Protein AF-A0A165C4B7-F1 (afdb_monomer)

Solvent-accessible surface area (backbone atoms only — not comparable to full-atom values): 18241 Å² total; per-residue (Å²): 135,85,82,86,83,79,89,75,90,74,86,77,83,74,74,53,69,76,73,59,48,68,80,46,45,64,55,55,53,50,52,56,46,49,62,58,53,52,50,52,61,34,56,51,22,46,71,36,83,86,36,95,50,14,71,60,23,42,58,50,45,56,69,74,45,74,49,52,63,61,47,48,54,51,51,52,51,48,43,57,49,54,35,62,58,80,74,57,72,77,39,66,74,37,66,70,57,33,28,54,51,51,42,50,48,51,49,47,43,36,49,51,48,56,42,49,34,57,37,50,76,76,72,31,63,29,15,24,72,55,36,40,51,53,54,50,49,38,60,76,22,54,39,59,65,56,36,77,61,40,84,60,26,72,54,73,67,31,39,49,43,45,48,52,31,29,47,51,45,50,53,38,54,40,53,33,61,36,57,65,68,60,66,68,48,86,73,61,71,77,59,84,71,60,91,65,57,52,38,37,86,55,25,51,70,38,44,51,53,46,48,54,56,55,73,68,57,86,53,45,86,48,18,61,47,41,37,49,46,18,60,59,46,43,50,63,52,54,35,50,76,77,40,97,68,72,33,78,75,41,43,70,55,49,64,64,43,56,49,37,92,88,43,88,72,75,42,41,35,32,58,54,42,36,52,52,24,70,30,80,88,32,38,29,67,62,50,52,52,49,44,44,53,66,41,47,61,44,60,80,76,47,36,77,73,64,66,63,78,64,93,61,39,63,44,64,68,66,40,24,65,77,73,72,101

Structure (mmCIF, N/CA/C/O backbone):
data_AF-A0A165C4B7-F1
#
_entry.id   AF-A0A165C4B7-F1
#
loop_
_atom_site.group_PDB
_atom_site.id
_atom_site.type_symbol
_atom_site.label_atom_id
_atom_site.label_alt_id
_atom_site.label_comp_id
_atom_site.label_asym_id
_atom_site.label_entity_id
_atom_site.label_seq_id
_atom_site.pdbx_PDB_ins_code
_atom_site.Cartn_x
_atom_site.Cartn_y
_atom_site.Cartn_z
_atom_site.occupancy
_atom_site.B_iso_or_equiv
_atom_site.auth_seq_id
_atom_site.auth_comp_id
_atom_site.auth_asym_id
_atom_site.auth_atom_id
_atom_site.pdbx_PDB_model_num
ATOM 1 N N . MET A 1 1 ? 66.155 -23.533 -41.061 1.00 35.72 1 MET A N 1
ATOM 2 C CA . MET A 1 1 ? 65.632 -22.265 -41.610 1.00 35.72 1 MET A CA 1
ATOM 3 C C . MET A 1 1 ? 64.331 -22.562 -42.339 1.00 35.72 1 MET A C 1
ATOM 5 O O . MET A 1 1 ? 64.345 -23.410 -43.214 1.00 35.72 1 MET A O 1
ATOM 9 N N . ALA A 1 2 ? 63.259 -21.886 -41.911 1.00 34.88 2 ALA A N 1
ATOM 10 C CA . ALA A 1 2 ? 61.950 -21.700 -42.551 1.00 34.88 2 ALA A CA 1
ATOM 11 C C . ALA A 1 2 ? 61.140 -22.943 -42.986 1.00 34.88 2 ALA A C 1
ATOM 13 O O . ALA A 1 2 ? 61.241 -23.422 -44.111 1.00 34.88 2 ALA A O 1
ATOM 14 N N . THR A 1 3 ? 60.236 -23.381 -42.106 1.00 28.52 3 THR A N 1
ATOM 15 C CA . THR A 1 3 ? 59.025 -24.134 -42.454 1.00 28.52 3 THR A CA 1
ATOM 16 C C . THR A 1 3 ? 57.918 -23.161 -42.878 1.00 28.52 3 THR A C 1
ATOM 18 O O . THR A 1 3 ? 57.635 -22.180 -42.193 1.00 28.52 3 THR A O 1
ATOM 21 N N . CYS A 1 4 ? 57.306 -23.431 -44.033 1.00 29.31 4 CYS A N 1
ATOM 22 C CA . CYS A 1 4 ? 56.125 -22.734 -44.539 1.00 29.31 4 CYS A CA 1
ATOM 23 C C . CYS A 1 4 ? 54.906 -23.076 -43.669 1.00 29.31 4 CYS A C 1
ATOM 25 O O . CYS A 1 4 ? 54.556 -24.245 -43.518 1.00 29.31 4 CYS A O 1
ATOM 27 N N . SER A 1 5 ? 54.276 -22.048 -43.101 1.00 30.14 5 SER A N 1
ATOM 28 C CA . SER A 1 5 ? 53.046 -22.150 -42.317 1.00 30.14 5 SER A CA 1
ATOM 29 C C . SER A 1 5 ? 51.833 -22.231 -43.245 1.00 30.14 5 SER A C 1
ATOM 31 O O . SER A 1 5 ? 51.618 -21.360 -44.089 1.00 30.14 5 SER A O 1
ATOM 33 N N . VAL A 1 6 ? 51.065 -23.306 -43.086 1.00 34.16 6 VAL A N 1
ATOM 34 C CA . VAL A 1 6 ? 49.785 -23.565 -43.746 1.00 34.16 6 VAL A CA 1
ATOM 35 C C . VAL A 1 6 ? 48.719 -22.651 -43.142 1.00 34.16 6 VAL A C 1
ATOM 37 O O . VAL A 1 6 ? 48.541 -22.599 -41.927 1.00 34.16 6 VAL A O 1
ATOM 40 N N . GLY A 1 7 ? 47.999 -21.940 -44.010 1.00 37.91 7 GLY A N 1
ATOM 41 C CA . GLY A 1 7 ? 46.886 -21.079 -43.637 1.00 37.91 7 GLY A CA 1
ATOM 42 C C . GLY A 1 7 ? 45.750 -21.857 -42.978 1.00 37.91 7 GLY A C 1
ATOM 43 O O . GLY A 1 7 ? 45.088 -22.673 -43.615 1.00 37.91 7 GLY A O 1
ATOM 44 N N . GLY A 1 8 ? 45.493 -21.548 -41.710 1.00 27.33 8 GLY A N 1
ATOM 45 C CA . GLY A 1 8 ? 44.258 -21.879 -41.016 1.00 27.33 8 GLY A CA 1
ATOM 46 C C . GLY A 1 8 ? 43.353 -20.654 -40.970 1.00 27.33 8 GLY A C 1
ATOM 47 O O . GLY A 1 8 ? 43.574 -19.747 -40.173 1.00 27.33 8 GLY A O 1
ATOM 48 N N . ARG A 1 9 ? 42.311 -20.628 -41.808 1.00 38.88 9 ARG A N 1
ATOM 49 C CA . ARG A 1 9 ? 41.102 -19.847 -41.519 1.00 38.88 9 ARG A CA 1
ATOM 50 C C . ARG A 1 9 ? 40.427 -20.508 -40.317 1.00 38.88 9 ARG A C 1
ATOM 52 O O . ARG A 1 9 ? 39.743 -21.512 -40.485 1.00 38.88 9 ARG A O 1
ATOM 59 N N . GLN A 1 10 ? 40.616 -19.960 -39.123 1.00 33.56 10 GLN A N 1
ATOM 60 C CA . GLN A 1 10 ? 39.711 -20.196 -38.003 1.00 33.56 10 GLN A CA 1
ATOM 61 C C . GLN A 1 10 ? 38.880 -18.935 -37.812 1.00 33.56 10 GLN A C 1
ATOM 63 O O . GLN A 1 10 ? 39.391 -17.879 -37.450 1.00 33.56 10 GLN A O 1
ATOM 68 N N . GLY A 1 11 ? 37.591 -19.056 -38.127 1.00 41.06 11 GLY A N 1
ATOM 69 C CA . GLY A 1 11 ? 36.596 -18.094 -37.700 1.00 41.06 11 GLY A CA 1
ATOM 70 C C . GLY A 1 11 ? 36.506 -18.127 -36.182 1.00 41.06 11 GLY A C 1
ATOM 71 O O . GLY A 1 11 ? 36.151 -19.147 -35.600 1.00 41.06 11 GLY A O 1
ATOM 72 N N . SER A 1 12 ? 36.804 -17.002 -35.549 1.00 33.50 12 SER A N 1
ATOM 73 C CA . SER A 1 12 ? 36.320 -16.701 -34.212 1.00 33.50 12 SER A CA 1
ATOM 74 C C . SER A 1 12 ? 35.099 -15.808 -34.381 1.00 33.50 12 SER A C 1
ATOM 76 O O . SER A 1 12 ? 35.205 -14.583 -34.415 1.00 33.50 12 SER A O 1
ATOM 78 N N . ALA A 1 13 ? 33.925 -16.425 -34.510 1.00 38.06 13 ALA A N 1
ATOM 79 C CA . ALA A 1 13 ? 32.682 -15.760 -34.158 1.00 38.06 13 ALA A CA 1
ATOM 80 C C . ALA A 1 13 ? 32.693 -15.566 -32.633 1.00 38.06 13 ALA A C 1
ATOM 82 O O . ALA A 1 13 ? 32.074 -16.320 -31.887 1.00 38.06 13 ALA A O 1
ATOM 83 N N . GLN A 1 14 ? 33.452 -14.576 -32.159 1.00 37.78 14 GLN A N 1
ATOM 84 C CA . GLN A 1 14 ? 33.157 -13.932 -30.888 1.00 37.78 14 GLN A CA 1
ATOM 85 C C . GLN A 1 14 ? 31.865 -13.155 -31.117 1.00 37.78 14 GLN A C 1
ATOM 87 O O . GLN A 1 14 ? 31.875 -11.975 -31.455 1.00 37.78 14 GLN A O 1
ATOM 92 N N . ILE A 1 15 ? 30.739 -13.853 -30.990 1.00 41.56 15 ILE A N 1
ATOM 93 C CA . ILE A 1 15 ? 29.480 -13.203 -30.657 1.00 41.56 15 ILE A CA 1
ATOM 94 C C . ILE A 1 15 ? 29.718 -12.661 -29.251 1.00 41.56 15 ILE A C 1
ATOM 96 O O . ILE A 1 15 ? 29.650 -13.390 -28.263 1.00 41.56 15 ILE A O 1
ATOM 100 N N . THR A 1 16 ? 30.137 -11.404 -29.171 1.00 40.69 16 THR A N 1
ATOM 101 C CA . THR A 1 16 ? 30.170 -10.659 -27.922 1.00 40.69 16 THR A CA 1
ATOM 102 C C . THR A 1 16 ? 28.766 -10.718 -27.334 1.00 40.69 16 THR A C 1
ATOM 104 O O . THR A 1 16 ? 27.802 -10.325 -27.986 1.00 40.69 16 THR A O 1
ATOM 107 N N . SER A 1 17 ? 28.629 -11.250 -26.121 1.00 44.69 17 SER A N 1
ATOM 108 C CA . SER A 1 17 ? 27.356 -11.359 -25.396 1.00 44.69 17 SER A CA 1
ATOM 109 C C . SER A 1 17 ? 26.602 -10.024 -25.315 1.00 44.69 17 SER A C 1
ATOM 111 O O . SER A 1 17 ? 25.376 -10.016 -25.286 1.00 44.69 17 SER A O 1
ATOM 113 N N . SER A 1 18 ? 27.308 -8.891 -25.395 1.00 43.88 18 SER A N 1
ATOM 114 C CA . SER A 1 18 ? 26.727 -7.547 -25.486 1.00 43.88 18 SER A CA 1
ATOM 115 C C . SER A 1 18 ? 25.873 -7.303 -26.739 1.00 43.88 18 SER A C 1
ATOM 117 O O . SER A 1 18 ? 24.961 -6.484 -26.697 1.00 43.88 18 SER A O 1
ATOM 119 N N . THR A 1 19 ? 26.109 -8.014 -27.846 1.00 47.88 19 THR A N 1
ATOM 120 C CA . THR A 1 19 ? 25.382 -7.815 -29.116 1.00 47.88 19 THR A CA 1
ATOM 121 C C . THR A 1 19 ? 24.037 -8.551 -29.149 1.00 47.88 19 THR A C 1
ATOM 123 O O . THR A 1 19 ? 23.166 -8.194 -29.936 1.00 47.88 19 THR A O 1
ATOM 126 N N . ALA A 1 20 ? 23.841 -9.558 -28.289 1.00 51.09 20 ALA A N 1
ATOM 127 C CA . ALA A 1 20 ? 22.612 -10.358 -28.233 1.00 51.09 20 ALA A CA 1
ATOM 128 C C . ALA A 1 20 ? 21.603 -9.869 -27.175 1.00 51.09 20 ALA A C 1
ATOM 130 O O . ALA A 1 20 ? 20.412 -10.138 -27.306 1.00 51.09 20 ALA A O 1
ATOM 131 N N . ILE A 1 21 ? 22.052 -9.133 -26.151 1.00 58.75 21 ILE A N 1
ATOM 132 C CA . ILE A 1 21 ? 21.190 -8.671 -25.048 1.00 58.75 21 ILE A CA 1
ATOM 133 C C . ILE A 1 21 ? 20.253 -7.543 -25.512 1.00 58.75 21 ILE A C 1
ATOM 135 O O . ILE A 1 21 ? 19.061 -7.572 -25.217 1.00 58.75 21 ILE A O 1
ATOM 139 N N . SER A 1 22 ? 20.753 -6.585 -26.297 1.00 61.84 22 SER A N 1
ATOM 140 C CA . SER A 1 22 ? 19.969 -5.427 -26.756 1.00 61.84 22 SER A CA 1
ATOM 141 C C . SER A 1 22 ? 18.704 -5.783 -27.568 1.00 61.84 22 SER A C 1
ATOM 143 O O . SER A 1 22 ? 17.647 -5.252 -27.232 1.00 61.84 22 SER A O 1
ATOM 145 N N . PRO A 1 23 ? 18.726 -6.693 -28.568 1.00 68.31 23 PRO A N 1
ATOM 146 C CA . PRO A 1 23 ? 17.522 -7.005 -29.348 1.00 68.31 23 PRO A CA 1
ATOM 147 C C . PRO A 1 23 ? 16.504 -7.895 -28.617 1.00 68.31 23 PRO A C 1
ATOM 149 O O . PRO A 1 23 ? 15.328 -7.870 -28.969 1.00 68.31 23 PRO A O 1
ATOM 152 N N . VAL A 1 24 ? 16.924 -8.682 -27.619 1.00 76.25 24 VAL A N 1
ATOM 153 C CA . VAL A 1 24 ? 16.031 -9.606 -26.889 1.00 76.25 24 VAL A CA 1
ATOM 154 C C . VAL A 1 24 ? 15.404 -8.944 -25.656 1.00 76.25 24 VAL A C 1
ATOM 156 O O . VAL A 1 24 ? 14.310 -9.330 -25.248 1.00 76.25 24 VAL A O 1
ATOM 159 N N . SER A 1 25 ? 16.048 -7.915 -25.091 1.00 79.25 25 SER A N 1
ATOM 160 C CA . SER A 1 25 ? 15.570 -7.230 -23.878 1.00 79.25 25 SER A CA 1
ATOM 161 C C . SER A 1 25 ? 14.126 -6.711 -23.991 1.00 79.25 25 SER A C 1
ATOM 163 O O . SER A 1 25 ? 13.342 -7.020 -23.097 1.00 79.25 25 SER A O 1
ATOM 165 N N . PRO A 1 26 ? 13.702 -6.028 -25.079 1.00 81.06 26 PRO A N 1
ATOM 166 C CA . PRO A 1 26 ? 12.320 -5.549 -25.194 1.00 81.06 26 PRO A CA 1
ATOM 167 C C . PRO A 1 26 ? 11.280 -6.675 -25.157 1.00 81.06 26 PRO A C 1
ATOM 169 O O . PRO A 1 26 ? 10.203 -6.514 -24.584 1.00 81.06 26 PRO A O 1
ATOM 172 N N . PHE A 1 27 ? 11.605 -7.829 -25.746 1.00 83.38 27 PHE A N 1
ATOM 173 C CA . PHE A 1 27 ? 10.728 -8.996 -25.729 1.00 83.38 27 PHE A CA 1
ATOM 174 C C . PHE A 1 27 ? 10.613 -9.578 -24.315 1.00 83.38 27 PHE A C 1
ATOM 176 O O . PHE A 1 27 ? 9.504 -9.736 -23.812 1.00 83.38 27 PHE A O 1
ATOM 183 N N . TYR A 1 28 ? 11.746 -9.792 -23.641 1.00 85.62 28 TYR A N 1
ATOM 184 C CA . TYR A 1 28 ? 11.784 -10.286 -22.260 1.00 85.62 28 TYR A CA 1
ATOM 185 C C . TYR A 1 28 ? 11.015 -9.375 -21.285 1.00 85.62 28 TYR A C 1
ATOM 187 O O . TYR A 1 28 ? 10.260 -9.850 -20.435 1.00 85.62 28 TYR A O 1
ATOM 195 N N . PHE A 1 29 ? 11.168 -8.059 -21.434 1.00 86.31 29 PHE A N 1
ATOM 196 C CA . PHE A 1 29 ? 10.448 -7.052 -20.654 1.00 86.31 29 PHE A CA 1
ATOM 197 C C . PHE A 1 29 ? 8.939 -7.110 -20.873 1.00 86.31 29 PHE A C 1
ATOM 199 O O . PHE A 1 29 ? 8.160 -7.087 -19.918 1.00 86.31 29 PHE A O 1
ATOM 206 N N . THR A 1 30 ? 8.528 -7.261 -22.132 1.00 85.00 30 THR A N 1
ATOM 207 C CA . THR A 1 30 ? 7.113 -7.395 -22.489 1.00 85.00 30 THR A CA 1
ATOM 208 C C . THR A 1 30 ? 6.513 -8.666 -21.895 1.00 85.00 30 THR A C 1
ATOM 210 O O . THR A 1 30 ? 5.423 -8.608 -21.325 1.00 85.00 30 THR A O 1
ATOM 213 N N . GLU A 1 31 ? 7.207 -9.803 -21.983 1.00 85.88 31 GLU A N 1
ATOM 214 C CA . GLU A 1 31 ? 6.736 -11.063 -21.395 1.00 85.88 31 GLU A CA 1
ATOM 215 C C . GLU A 1 31 ? 6.618 -10.968 -19.872 1.00 85.88 31 GLU A C 1
ATOM 217 O O . GLU A 1 31 ? 5.578 -11.327 -19.318 1.00 85.88 31 GLU A O 1
ATOM 222 N N . SER A 1 32 ? 7.639 -10.421 -19.205 1.00 84.12 32 SER A N 1
ATOM 223 C CA . SER A 1 32 ? 7.670 -10.294 -17.743 1.00 84.12 32 SER A CA 1
ATOM 224 C C . SER A 1 32 ? 6.501 -9.448 -17.224 1.00 84.12 32 SER A C 1
ATOM 226 O O . SER A 1 32 ? 5.784 -9.869 -16.314 1.00 84.12 32 SER A O 1
ATOM 228 N N . LEU A 1 33 ? 6.234 -8.302 -17.861 1.00 86.94 33 LEU A N 1
ATOM 229 C CA . LEU A 1 33 ? 5.075 -7.467 -17.531 1.00 86.94 33 LEU A CA 1
ATOM 230 C C . LEU A 1 33 ? 3.751 -8.157 -17.852 1.00 86.94 33 LEU A C 1
ATOM 232 O O . LEU A 1 33 ? 2.809 -8.060 -17.070 1.00 86.94 33 LEU A O 1
ATOM 236 N N . SER A 1 34 ? 3.662 -8.846 -18.991 1.00 85.25 34 SER A N 1
ATOM 237 C CA . SER A 1 34 ? 2.417 -9.489 -19.424 1.00 85.25 34 SER A CA 1
ATOM 238 C C . SER A 1 34 ? 1.968 -10.563 -18.437 1.00 85.25 34 SER A C 1
ATOM 240 O O . SER A 1 34 ? 0.785 -10.626 -18.113 1.00 85.25 34 SER A O 1
ATOM 242 N N . VAL A 1 35 ? 2.903 -11.352 -17.898 1.00 89.19 35 VAL A N 1
ATOM 243 C CA . VAL A 1 35 ? 2.597 -12.376 -16.887 1.00 89.19 35 VAL A CA 1
ATOM 244 C C . VAL A 1 35 ? 2.007 -11.756 -15.619 1.00 89.19 35 VAL A C 1
ATOM 246 O O . VAL A 1 35 ? 0.991 -12.241 -15.123 1.00 89.19 35 VAL A O 1
ATOM 249 N N . LEU A 1 36 ? 2.600 -10.672 -15.106 1.00 87.75 36 LEU A N 1
ATOM 250 C CA . LEU A 1 36 ? 2.072 -9.977 -13.927 1.00 87.75 36 LEU A CA 1
ATOM 251 C C . LEU A 1 36 ? 0.713 -9.329 -14.220 1.00 87.75 36 LEU A C 1
ATOM 253 O O . LEU A 1 36 ? -0.226 -9.460 -13.435 1.00 87.75 36 LEU A O 1
ATOM 257 N N . ARG A 1 37 ? 0.569 -8.704 -15.392 1.00 89.31 37 ARG A N 1
ATOM 258 C CA . ARG A 1 37 ? -0.682 -8.067 -15.817 1.00 89.31 37 ARG A CA 1
ATOM 259 C C . ARG A 1 37 ? -1.829 -9.053 -15.987 1.00 89.31 37 ARG A C 1
ATOM 261 O O . ARG A 1 37 ? -2.967 -8.642 -15.806 1.00 89.31 37 ARG A O 1
ATOM 268 N N . CYS A 1 38 ? -1.571 -10.333 -16.271 1.00 91.06 38 CYS A N 1
ATOM 269 C CA . CYS A 1 38 ? -2.628 -11.345 -16.347 1.00 91.06 38 CYS A CA 1
ATOM 270 C C . CYS A 1 38 ? -3.403 -11.509 -15.032 1.00 91.06 38 CYS A C 1
ATOM 272 O O . CYS A 1 38 ? -4.580 -11.859 -15.084 1.00 91.06 38 CYS A O 1
ATOM 274 N N . TYR A 1 39 ? -2.802 -11.234 -13.868 1.00 91.25 39 TYR A N 1
ATOM 275 C CA . TYR A 1 39 ? -3.515 -11.343 -12.590 1.00 91.25 39 TYR A CA 1
ATOM 276 C C . TYR A 1 39 ? -4.677 -10.356 -12.479 1.00 91.25 39 TYR A C 1
ATOM 278 O O . TYR A 1 39 ? -5.709 -10.714 -11.927 1.00 91.25 39 TYR A O 1
ATOM 286 N N . ILE A 1 40 ? -4.546 -9.146 -13.027 1.00 89.19 40 ILE A N 1
ATOM 287 C CA . ILE A 1 40 ? -5.552 -8.082 -12.895 1.00 89.19 40 ILE A CA 1
ATOM 288 C C . ILE A 1 40 ? -6.915 -8.492 -13.498 1.00 89.19 40 ILE A C 1
ATOM 290 O O . ILE A 1 40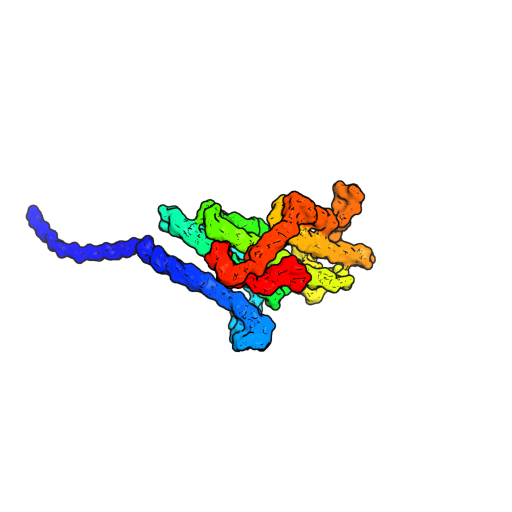 ? -7.898 -8.518 -12.755 1.00 89.19 40 ILE A O 1
ATOM 294 N N . PRO A 1 41 ? -7.025 -8.866 -14.793 1.00 89.50 41 PRO A N 1
ATOM 295 C CA . PRO A 1 41 ? -8.297 -9.288 -15.369 1.00 89.50 41 PRO A CA 1
ATOM 296 C C . PRO A 1 41 ? -8.792 -10.619 -14.791 1.00 89.50 41 PRO A C 1
ATOM 298 O O . PRO A 1 41 ? -10.000 -10.812 -14.712 1.00 89.50 41 PRO A O 1
ATOM 301 N N . LEU A 1 42 ? -7.900 -11.518 -14.355 1.00 92.75 42 LEU A N 1
ATOM 302 C CA . LEU A 1 42 ? -8.305 -12.763 -13.693 1.00 92.75 42 LEU A CA 1
ATOM 303 C C . LEU A 1 42 ? -8.945 -12.489 -12.326 1.00 92.75 42 LEU A C 1
ATOM 305 O O . LEU A 1 42 ? -9.983 -13.065 -12.015 1.00 92.75 42 LEU A O 1
ATOM 309 N N . LEU A 1 43 ? -8.358 -11.605 -11.515 1.00 91.25 43 LEU A N 1
ATOM 310 C CA . LEU A 1 43 ? -8.918 -11.220 -10.216 1.00 91.25 43 LEU A CA 1
ATOM 311 C C . LEU A 1 43 ? -10.289 -10.557 -10.386 1.00 91.25 43 LEU A C 1
ATOM 313 O O . LEU A 1 43 ? -11.199 -10.870 -9.627 1.00 91.25 43 LEU A O 1
ATOM 317 N N . ARG A 1 44 ? -10.457 -9.723 -11.422 1.00 88.88 44 ARG A N 1
ATOM 318 C CA . ARG A 1 44 ? -11.750 -9.114 -11.768 1.00 88.88 44 ARG A CA 1
ATOM 319 C C . ARG A 1 44 ? -12.788 -10.149 -12.209 1.00 88.88 44 ARG A C 1
ATOM 321 O O . ARG A 1 44 ? -13.888 -10.163 -11.680 1.00 88.88 44 ARG A O 1
ATOM 328 N N . ALA A 1 45 ? -12.441 -11.033 -13.145 1.00 91.88 45 ALA A N 1
ATOM 329 C CA . ALA A 1 45 ? -13.371 -12.058 -13.624 1.00 91.88 45 ALA A CA 1
ATOM 330 C C . ALA A 1 45 ? -13.795 -13.027 -12.504 1.00 91.88 45 ALA A C 1
ATOM 332 O O . ALA A 1 45 ? -14.914 -13.522 -12.501 1.00 91.88 45 ALA A O 1
ATOM 333 N N . LYS A 1 46 ? -12.925 -13.290 -11.520 1.00 92.00 46 LYS A N 1
ATOM 334 C CA . LYS A 1 46 ? -13.280 -14.107 -10.349 1.00 92.00 46 LYS A CA 1
ATOM 335 C C . LYS A 1 46 ? -14.315 -13.434 -9.438 1.00 92.00 46 LYS A C 1
ATOM 337 O O . LYS A 1 46 ? -15.058 -14.139 -8.764 1.00 92.00 46 LYS A O 1
ATOM 342 N N . GLU A 1 47 ? -14.346 -12.109 -9.381 1.00 88.12 47 GLU A N 1
ATOM 343 C CA . GLU A 1 47 ? -15.296 -11.356 -8.556 1.00 88.12 47 GLU A CA 1
ATOM 344 C C . GLU A 1 47 ? -16.700 -11.326 -9.176 1.00 88.12 47 GLU A C 1
ATOM 346 O O . GLU A 1 47 ? -17.692 -11.467 -8.464 1.00 88.12 47 GLU A O 1
ATOM 351 N N . ASP A 1 48 ? -16.779 -11.188 -10.500 1.00 89.75 48 ASP A N 1
ATOM 352 C CA . ASP A 1 48 ? -18.041 -11.109 -11.231 1.00 89.75 48 ASP A CA 1
ATOM 353 C C . ASP A 1 48 ? -18.491 -12.499 -11.706 1.00 89.75 48 ASP A C 1
ATOM 355 O O . ASP A 1 48 ? -17.901 -13.090 -12.609 1.00 89.75 48 ASP A O 1
ATOM 359 N N . VAL A 1 49 ? -19.548 -13.032 -11.090 1.00 91.62 49 VAL A N 1
ATOM 360 C CA . VAL A 1 49 ? -20.130 -14.341 -11.444 1.00 91.62 49 VAL A CA 1
ATOM 361 C C . VAL A 1 49 ? -20.739 -14.333 -12.853 1.00 91.62 49 VAL A C 1
ATOM 363 O O . VAL A 1 49 ? -20.851 -15.392 -13.474 1.00 91.62 49 VAL A O 1
ATOM 366 N N . ASP A 1 50 ? -21.103 -13.160 -13.375 1.00 94.25 50 ASP A N 1
ATOM 367 C CA . ASP A 1 50 ? -21.653 -13.006 -14.722 1.00 94.25 50 ASP A CA 1
ATOM 368 C C . ASP A 1 50 ? -20.551 -12.851 -15.798 1.00 94.25 50 ASP A C 1
ATOM 370 O O . ASP A 1 50 ? -20.854 -12.883 -16.998 1.00 94.25 50 ASP A O 1
ATOM 374 N N . ASP A 1 51 ? -19.270 -12.730 -15.412 1.00 92.75 51 ASP A N 1
ATOM 375 C CA . ASP A 1 51 ? -18.153 -12.657 -16.360 1.00 92.75 51 ASP A CA 1
ATOM 376 C C . ASP A 1 51 ? -17.980 -14.010 -17.091 1.00 92.75 51 ASP A C 1
ATOM 378 O O . ASP A 1 51 ? -17.854 -15.060 -16.451 1.00 92.75 51 ASP A O 1
ATOM 382 N N . PRO A 1 52 ? -17.907 -14.039 -18.439 1.00 95.31 52 PRO A N 1
ATOM 383 C CA . PRO A 1 52 ? -17.725 -15.277 -19.203 1.00 95.31 52 PRO A CA 1
ATOM 384 C C . PRO A 1 52 ? -16.477 -16.095 -18.834 1.00 95.31 52 PRO A C 1
ATOM 386 O O . PRO A 1 52 ? -16.390 -17.275 -19.184 1.00 95.31 52 PRO A O 1
ATOM 389 N N . LEU A 1 53 ? -15.486 -15.471 -18.195 1.00 94.56 53 LEU A N 1
ATOM 390 C CA . LEU A 1 53 ? -14.247 -16.099 -17.749 1.00 94.56 53 LEU A CA 1
ATOM 391 C C . LEU A 1 53 ? -14.249 -16.438 -16.253 1.00 94.56 53 LEU A C 1
ATOM 393 O O . LEU A 1 53 ? -13.229 -16.949 -15.786 1.00 94.56 53 LEU A O 1
ATOM 397 N N . HIS A 1 54 ? -15.351 -16.223 -15.524 1.00 95.12 54 HIS A N 1
ATOM 398 C CA . HIS A 1 54 ? -15.451 -16.448 -14.078 1.00 95.12 54 HIS A CA 1
ATOM 399 C C . HIS A 1 54 ? -14.915 -17.817 -13.648 1.00 95.12 54 HIS A C 1
ATOM 401 O O . HIS A 1 54 ? -13.953 -17.900 -12.884 1.00 95.12 54 HIS A O 1
ATOM 407 N N . ASP A 1 55 ? -15.463 -18.901 -14.206 1.00 96.69 55 ASP A N 1
ATOM 408 C CA . ASP A 1 55 ? -15.081 -20.272 -13.843 1.00 96.69 55 ASP A CA 1
ATOM 409 C C . ASP A 1 55 ? -13.596 -20.559 -14.118 1.00 96.69 55 ASP A C 1
ATOM 411 O O . ASP A 1 55 ? -12.913 -21.234 -13.341 1.00 96.69 55 ASP A O 1
ATOM 415 N N . VAL A 1 56 ? -13.078 -20.036 -15.235 1.00 96.38 56 VAL A N 1
ATOM 416 C CA . VAL A 1 56 ? -11.675 -20.209 -15.635 1.00 96.38 56 VAL A CA 1
ATOM 417 C C . VAL A 1 56 ? -10.761 -19.437 -14.688 1.00 96.38 56 VAL A C 1
ATOM 419 O O . VAL A 1 56 ? -9.748 -19.977 -14.233 1.00 96.38 56 VAL A O 1
ATOM 422 N N . ALA A 1 57 ? -11.124 -18.196 -14.369 1.00 95.19 57 ALA A N 1
ATOM 423 C CA . ALA A 1 57 ? -10.384 -17.338 -13.463 1.00 95.19 57 ALA A CA 1
ATOM 424 C C . ALA A 1 57 ? -10.379 -17.896 -12.038 1.00 95.19 57 ALA A C 1
ATOM 426 O O . ALA A 1 57 ? -9.307 -18.017 -11.445 1.00 95.19 57 ALA A O 1
ATOM 427 N N . ALA A 1 58 ? -11.534 -18.320 -11.523 1.00 94.38 58 ALA A N 1
ATOM 428 C CA . ALA A 1 58 ? -11.662 -18.968 -10.224 1.00 94.38 58 ALA A CA 1
ATOM 429 C C . ALA A 1 58 ? -10.782 -20.223 -10.147 1.00 94.38 58 ALA A C 1
ATOM 431 O O . ALA A 1 58 ? -9.913 -20.316 -9.281 1.00 94.38 58 ALA A O 1
ATOM 432 N N . GLN A 1 59 ? -10.906 -21.137 -11.117 1.00 95.44 59 GLN A N 1
ATOM 433 C CA . GLN A 1 59 ? -10.113 -22.367 -11.133 1.00 95.44 59 GLN A CA 1
ATOM 434 C C . GLN A 1 59 ? -8.603 -22.100 -11.218 1.00 95.44 59 GLN A C 1
ATOM 436 O O . GLN A 1 59 ? -7.809 -22.819 -10.603 1.00 95.44 59 GLN A O 1
ATOM 441 N N . PHE A 1 60 ? -8.185 -21.129 -12.029 1.00 94.62 60 PHE A N 1
ATOM 442 C CA . PHE A 1 60 ? -6.773 -20.793 -12.173 1.00 94.62 60 PHE A CA 1
ATOM 443 C C . PHE A 1 60 ? -6.227 -20.141 -10.901 1.00 94.62 60 PHE A C 1
ATOM 445 O O . PHE A 1 60 ? -5.208 -20.589 -10.371 1.00 94.62 60 PHE A O 1
ATOM 452 N N . LEU A 1 61 ? -6.917 -19.124 -10.383 1.00 94.12 61 LEU A N 1
ATOM 453 C CA . LEU A 1 61 ? -6.489 -18.397 -9.194 1.00 94.12 61 LEU A CA 1
ATOM 454 C C . LEU A 1 61 ? -6.490 -19.289 -7.956 1.00 94.12 61 LEU A C 1
ATOM 456 O O . LEU A 1 61 ? -5.566 -19.176 -7.168 1.00 94.12 61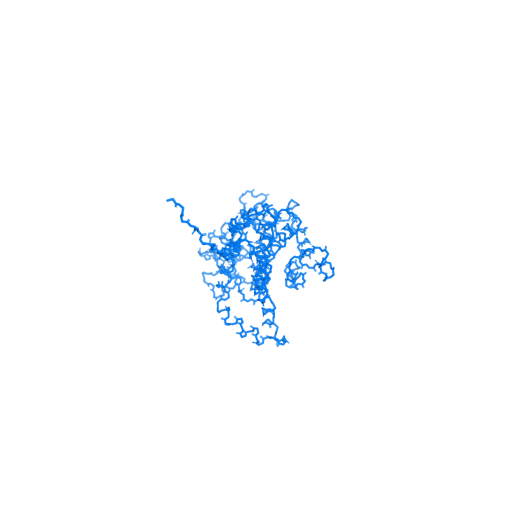 LEU A O 1
ATOM 460 N N . ASP A 1 62 ? -7.415 -20.235 -7.808 1.00 93.06 62 ASP A N 1
ATOM 461 C CA . ASP A 1 62 ? -7.397 -21.170 -6.671 1.00 93.06 62 ASP A CA 1
ATOM 462 C C . ASP A 1 62 ? -6.172 -22.102 -6.693 1.00 93.06 62 ASP A C 1
ATOM 464 O O . ASP A 1 62 ? -5.684 -22.538 -5.649 1.00 93.06 62 ASP A O 1
ATOM 468 N N . LYS A 1 63 ? -5.628 -22.396 -7.883 1.00 92.88 63 LYS A N 1
ATOM 469 C CA . LYS A 1 63 ? -4.395 -23.188 -8.022 1.00 92.88 63 LYS A CA 1
ATOM 470 C C . LYS A 1 63 ? -3.144 -22.371 -7.727 1.00 92.88 63 LYS A C 1
ATOM 472 O O . LYS A 1 63 ? -2.197 -22.918 -7.161 1.00 92.88 63 LYS A O 1
ATOM 477 N N . VAL A 1 64 ? -3.127 -21.108 -8.153 1.00 90.94 64 VAL A N 1
ATOM 478 C CA . VAL A 1 64 ? -1.951 -20.224 -8.083 1.00 90.94 64 VAL A CA 1
ATOM 479 C C . VAL A 1 64 ? -1.880 -19.468 -6.751 1.00 90.94 64 VAL A C 1
ATOM 481 O O . VAL A 1 64 ? -0.797 -19.301 -6.198 1.00 90.94 64 VAL A O 1
ATOM 484 N N . LEU A 1 65 ? -3.026 -19.072 -6.199 1.00 92.00 65 LEU A N 1
ATOM 485 C CA . LEU A 1 65 ? -3.193 -18.313 -4.958 1.00 92.00 65 LEU A CA 1
ATOM 486 C C . LEU A 1 65 ? -3.784 -19.195 -3.847 1.00 92.00 65 LEU A C 1
ATOM 488 O O . LEU A 1 65 ? -4.826 -18.883 -3.280 1.00 92.00 65 LEU A O 1
ATOM 492 N N . GLN A 1 66 ? -3.116 -20.306 -3.526 1.00 91.88 66 GLN A N 1
ATOM 493 C CA . GLN A 1 66 ? -3.570 -21.226 -2.467 1.00 91.88 66 GLN A CA 1
ATOM 494 C C . GLN A 1 66 ? -3.616 -20.559 -1.082 1.00 91.88 66 GLN A C 1
ATOM 496 O O . GLN A 1 66 ? -4.494 -20.854 -0.277 1.00 91.88 66 GLN A O 1
ATOM 501 N N . ASP A 1 67 ? -2.673 -19.651 -0.818 1.00 93.81 67 ASP A N 1
ATOM 502 C CA . ASP A 1 67 ? -2.670 -18.754 0.339 1.00 93.81 67 ASP A CA 1
ATOM 503 C C . ASP A 1 67 ? -2.501 -17.312 -0.174 1.00 93.81 67 ASP A C 1
ATOM 505 O O . ASP A 1 67 ? -1.370 -16.844 -0.366 1.00 93.81 67 ASP A O 1
ATOM 509 N N . PRO A 1 68 ? -3.614 -16.601 -0.435 1.00 93.00 68 PRO A N 1
ATOM 510 C CA . PRO A 1 68 ? -3.583 -15.229 -0.934 1.00 93.00 68 PRO A CA 1
ATOM 511 C C . PRO A 1 68 ? -2.800 -14.266 -0.026 1.00 93.00 68 PRO A C 1
ATOM 513 O O . PRO A 1 68 ? -2.087 -13.392 -0.519 1.00 93.00 68 PRO A O 1
ATOM 516 N N . ALA A 1 69 ? -2.849 -14.453 1.297 1.00 92.88 69 ALA A N 1
ATOM 517 C CA . ALA A 1 69 ? -2.108 -13.615 2.237 1.00 92.88 69 ALA A CA 1
ATOM 518 C C . ALA A 1 69 ? -0.593 -13.885 2.171 1.00 92.88 69 ALA A C 1
ATOM 520 O O . ALA A 1 69 ? 0.208 -12.950 2.249 1.00 92.88 69 ALA A O 1
ATOM 521 N N . ALA A 1 70 ? -0.168 -15.144 2.009 1.00 94.12 70 ALA A N 1
ATOM 522 C CA . ALA A 1 70 ? 1.239 -15.466 1.740 1.00 94.12 70 ALA A CA 1
ATOM 523 C C . ALA A 1 70 ? 1.717 -14.942 0.388 1.00 94.12 70 ALA A C 1
ATOM 525 O O . ALA A 1 70 ? 2.875 -14.526 0.272 1.00 94.12 70 ALA A O 1
ATOM 526 N N . PHE A 1 71 ? 0.837 -14.933 -0.611 1.00 94.94 71 PHE A N 1
ATOM 527 C CA . PHE A 1 71 ? 1.144 -14.353 -1.908 1.00 94.94 71 PHE A CA 1
ATOM 528 C C . PHE A 1 71 ? 1.381 -12.843 -1.796 1.00 94.94 71 PHE A C 1
ATOM 530 O O . PHE A 1 71 ? 2.413 -12.375 -2.267 1.00 94.94 71 PHE A O 1
ATOM 537 N N . VAL A 1 72 ? 0.527 -12.105 -1.072 1.00 95.44 72 VAL A N 1
ATOM 538 C CA . VAL A 1 72 ? 0.749 -10.676 -0.772 1.00 95.44 72 VAL A CA 1
ATOM 539 C C . VAL A 1 72 ? 2.107 -10.445 -0.108 1.00 95.44 72 VAL A C 1
ATOM 541 O O . VAL A 1 72 ? 2.867 -9.590 -0.555 1.00 95.44 72 VAL A O 1
ATOM 544 N N . ARG A 1 73 ? 2.468 -11.241 0.911 1.00 94.38 73 ARG A N 1
ATOM 545 C CA . ARG A 1 73 ? 3.783 -11.117 1.571 1.00 94.38 73 ARG A CA 1
ATOM 546 C C . ARG A 1 73 ? 4.946 -11.379 0.613 1.00 94.38 73 ARG A C 1
ATOM 548 O O . ARG A 1 73 ? 5.949 -10.672 0.654 1.00 94.38 73 ARG A O 1
ATOM 555 N N . THR A 1 74 ? 4.817 -12.393 -0.239 1.00 95.62 74 THR A N 1
ATOM 556 C CA . THR A 1 74 ? 5.832 -12.724 -1.249 1.00 95.62 74 THR A CA 1
ATOM 557 C C . THR A 1 74 ? 5.980 -11.595 -2.264 1.00 95.62 74 THR A C 1
ATOM 559 O O . THR A 1 74 ? 7.099 -11.174 -2.538 1.00 95.62 74 THR A O 1
ATOM 562 N N . LEU A 1 75 ? 4.866 -11.067 -2.770 1.00 96.50 75 LEU A N 1
ATOM 563 C CA . LEU A 1 75 ? 4.856 -10.013 -3.778 1.00 96.50 75 LEU A CA 1
ATOM 564 C C . LEU A 1 75 ? 5.372 -8.677 -3.221 1.00 96.50 75 LEU A C 1
ATOM 566 O O . LEU A 1 75 ? 6.160 -8.014 -3.883 1.00 96.50 75 LEU A O 1
ATOM 570 N N . ALA A 1 76 ? 5.022 -8.322 -1.981 1.00 97.38 76 ALA A N 1
ATOM 571 C CA . ALA A 1 76 ? 5.576 -7.149 -1.299 1.00 97.38 76 ALA A CA 1
ATOM 572 C C . ALA A 1 76 ? 7.098 -7.267 -1.093 1.00 97.38 76 ALA A C 1
ATOM 574 O O . ALA A 1 76 ? 7.833 -6.300 -1.276 1.00 97.38 76 ALA A O 1
ATOM 575 N N . LYS A 1 77 ? 7.599 -8.465 -0.768 1.00 96.62 77 LYS A N 1
ATOM 576 C CA . LYS A 1 77 ? 9.043 -8.715 -0.675 1.00 96.62 77 LYS A CA 1
ATOM 577 C C . LYS A 1 77 ? 9.733 -8.605 -2.036 1.00 96.62 77 LYS A C 1
ATOM 579 O O . LYS A 1 77 ? 10.808 -8.017 -2.114 1.00 96.62 77 LYS A O 1
ATOM 584 N N . GLU A 1 78 ? 9.134 -9.161 -3.087 1.00 96.38 78 GLU A N 1
ATOM 585 C CA . GLU A 1 78 ? 9.659 -9.051 -4.453 1.00 96.38 78 GLU A CA 1
ATOM 586 C C . GLU A 1 78 ? 9.688 -7.589 -4.917 1.00 96.38 78 GLU A C 1
ATOM 588 O O . GLU A 1 78 ? 10.675 -7.155 -5.504 1.00 96.38 78 GLU A O 1
ATOM 593 N N . TYR A 1 79 ? 8.667 -6.799 -4.568 1.00 97.81 79 TYR A N 1
ATOM 594 C CA . TYR A 1 79 ? 8.643 -5.359 -4.820 1.00 97.81 79 TYR A CA 1
ATOM 595 C C . TYR A 1 79 ? 9.870 -4.661 -4.213 1.00 97.81 79 TYR A C 1
ATOM 597 O O . TYR A 1 79 ? 10.590 -3.971 -4.933 1.00 97.81 79 TYR A O 1
ATOM 605 N N . VAL A 1 80 ? 10.175 -4.899 -2.926 1.00 97.75 80 VAL A N 1
ATOM 606 C CA . VAL A 1 80 ? 11.382 -4.344 -2.271 1.00 97.75 80 VAL A CA 1
ATOM 607 C C . VAL A 1 80 ? 12.660 -4.806 -2.972 1.00 97.75 80 VAL A C 1
ATOM 609 O O . VAL A 1 80 ? 13.568 -4.014 -3.201 1.00 97.75 80 VAL A O 1
ATOM 612 N N . GLN A 1 81 ? 12.747 -6.083 -3.349 1.00 96.44 81 GLN A N 1
ATOM 613 C CA . GLN A 1 81 ? 13.913 -6.590 -4.079 1.00 96.44 81 GLN A CA 1
ATOM 614 C C . GLN A 1 81 ? 14.077 -5.908 -5.439 1.00 96.44 81 GLN A C 1
ATOM 616 O O . GLN A 1 81 ? 15.203 -5.631 -5.851 1.00 96.44 81 GLN A O 1
ATOM 621 N N . CYS A 1 82 ? 12.970 -5.591 -6.110 1.00 94.81 82 CYS A N 1
ATOM 622 C CA . CYS A 1 82 ? 12.980 -4.887 -7.381 1.00 94.81 82 CYS A CA 1
ATOM 623 C C . CYS A 1 82 ? 13.510 -3.448 -7.245 1.00 94.81 82 CYS A C 1
ATOM 625 O O . CYS A 1 82 ? 14.267 -3.012 -8.113 1.00 94.81 82 CYS A O 1
ATOM 627 N N . THR A 1 83 ? 13.219 -2.740 -6.142 1.00 96.62 83 THR A N 1
ATOM 628 C CA . THR A 1 83 ? 13.761 -1.378 -5.915 1.00 96.62 83 THR A CA 1
ATOM 629 C C . THR A 1 83 ? 15.279 -1.362 -5.714 1.00 96.62 83 THR A C 1
ATOM 631 O O . THR A 1 83 ? 15.939 -0.357 -5.989 1.00 96.62 83 THR A O 1
ATOM 634 N N . GLN A 1 84 ? 15.846 -2.489 -5.270 1.00 96.25 84 GLN A N 1
ATOM 635 C CA . GLN A 1 84 ? 17.271 -2.662 -4.970 1.00 96.25 84 GLN A CA 1
ATOM 636 C C . GLN A 1 84 ? 18.021 -3.500 -6.014 1.00 96.25 84 GLN A C 1
ATOM 638 O O . GLN A 1 84 ? 19.166 -3.901 -5.795 1.00 96.25 84 GLN A O 1
ATOM 643 N N . LYS A 1 85 ? 17.387 -3.806 -7.149 1.00 93.94 85 LYS A N 1
ATOM 644 C CA . LYS A 1 85 ? 17.955 -4.703 -8.153 1.00 93.94 85 LYS A CA 1
ATOM 645 C C . LYS A 1 85 ? 19.104 -4.032 -8.901 1.00 93.94 85 LYS A C 1
ATOM 647 O O . LYS A 1 85 ? 18.908 -3.038 -9.594 1.00 93.94 85 LYS A O 1
ATOM 652 N N . GLU A 1 86 ? 20.298 -4.611 -8.797 1.00 95.00 86 GLU A N 1
ATOM 653 C CA . GLU A 1 86 ? 21.471 -4.150 -9.540 1.00 95.00 86 GLU A CA 1
ATOM 654 C C . GLU A 1 86 ? 21.323 -4.406 -11.047 1.00 95.00 86 GLU A C 1
ATOM 656 O O . GLU A 1 86 ? 20.873 -5.470 -11.485 1.00 95.00 86 GLU A O 1
ATOM 661 N N . LEU A 1 87 ? 21.757 -3.434 -11.851 1.00 92.25 87 LEU A N 1
ATOM 662 C CA . LEU A 1 87 ? 21.852 -3.587 -13.297 1.00 92.25 87 LEU A CA 1
ATOM 663 C C . LEU A 1 87 ? 23.163 -4.298 -13.668 1.00 92.25 87 LEU A C 1
ATOM 665 O O . LEU A 1 87 ? 24.198 -4.034 -13.048 1.00 92.25 87 LEU A O 1
ATOM 669 N N . PRO A 1 88 ? 23.175 -5.149 -14.713 1.00 91.81 88 PRO A N 1
ATOM 670 C CA . PRO A 1 88 ? 24.408 -5.755 -15.207 1.00 91.81 88 PRO A CA 1
ATOM 671 C C . PRO A 1 88 ? 25.473 -4.700 -15.540 1.00 91.81 88 PRO A C 1
ATOM 673 O O . PRO A 1 88 ? 25.166 -3.637 -16.086 1.00 91.81 88 PRO A O 1
ATOM 676 N N . LEU A 1 89 ? 26.748 -5.006 -15.278 1.00 89.94 89 LEU A N 1
ATOM 677 C CA . LEU A 1 89 ? 27.859 -4.077 -15.528 1.00 89.94 89 LEU A CA 1
ATOM 678 C C . LEU A 1 89 ? 27.934 -3.630 -16.993 1.00 89.94 89 LEU A C 1
ATOM 680 O O . LEU A 1 89 ? 28.357 -2.511 -17.280 1.00 89.94 89 LEU A O 1
ATOM 684 N N . GLU A 1 90 ? 27.537 -4.490 -17.927 1.00 88.19 90 GLU A N 1
ATOM 685 C CA . GLU A 1 90 ? 27.478 -4.182 -19.353 1.00 88.19 90 GLU A CA 1
ATOM 686 C C . GLU A 1 90 ? 26.397 -3.148 -19.676 1.00 88.19 90 GLU A C 1
ATOM 688 O O . GLU A 1 90 ? 26.621 -2.301 -20.538 1.00 88.19 90 GLU A O 1
ATOM 693 N N . VAL A 1 91 ? 25.265 -3.192 -18.968 1.00 89.81 91 VAL A N 1
ATOM 694 C CA . VAL A 1 91 ? 24.164 -2.227 -19.099 1.00 89.81 91 VAL A CA 1
ATOM 695 C C . VAL A 1 91 ? 24.579 -0.879 -18.517 1.00 89.81 91 VAL A C 1
ATOM 697 O O . VAL A 1 91 ? 24.382 0.146 -19.157 1.00 89.81 91 VAL A O 1
ATOM 700 N N . LEU A 1 92 ? 25.251 -0.871 -17.362 1.00 91.50 92 LEU A N 1
ATOM 701 C CA . LEU A 1 92 ? 25.716 0.360 -16.706 1.00 91.50 92 LEU A CA 1
ATOM 702 C C . LEU A 1 92 ? 26.737 1.163 -17.528 1.00 91.50 92 LEU A C 1
ATOM 704 O O . LEU A 1 92 ? 26.923 2.355 -17.286 1.00 91.50 92 LEU A O 1
ATOM 708 N N . ARG A 1 93 ? 27.412 0.533 -18.496 1.00 91.44 93 ARG A N 1
ATOM 709 C CA . ARG A 1 93 ? 28.352 1.218 -19.399 1.00 91.44 93 ARG A CA 1
ATOM 710 C C . ARG A 1 93 ? 27.655 2.082 -20.450 1.00 91.44 93 ARG A C 1
ATOM 712 O O . ARG A 1 93 ? 28.312 2.953 -21.016 1.00 91.44 93 ARG A O 1
ATOM 719 N N . ASP A 1 94 ? 26.370 1.850 -20.705 1.00 91.50 94 ASP A N 1
ATOM 720 C CA . ASP A 1 94 ? 25.555 2.633 -21.628 1.00 91.50 94 ASP A CA 1
ATOM 721 C C . ASP A 1 94 ? 24.386 3.267 -20.867 1.00 91.50 94 ASP A C 1
ATOM 723 O O . ASP A 1 94 ? 23.422 2.603 -20.491 1.00 91.50 94 ASP A O 1
ATOM 727 N N . MET A 1 95 ? 24.465 4.581 -20.654 1.00 90.81 95 MET A N 1
ATOM 728 C CA . MET A 1 95 ? 23.466 5.322 -19.884 1.00 90.81 95 MET A CA 1
ATOM 729 C C . MET A 1 95 ? 22.057 5.212 -20.482 1.00 90.81 95 MET A C 1
ATOM 731 O O . MET A 1 95 ? 21.093 5.138 -19.729 1.00 90.81 95 MET A O 1
ATOM 735 N N . SER A 1 96 ? 21.918 5.151 -21.811 1.00 90.56 96 SER A N 1
ATOM 736 C CA . SER A 1 96 ? 20.601 5.044 -22.447 1.00 90.56 96 SER A CA 1
ATOM 737 C C . SER A 1 96 ? 19.963 3.683 -22.174 1.00 90.56 96 SER A C 1
ATOM 739 O O . SER A 1 96 ? 18.776 3.609 -21.845 1.00 90.56 96 SER A O 1
ATOM 741 N N . ILE A 1 97 ? 20.757 2.611 -22.254 1.00 90.31 97 ILE A N 1
ATOM 742 C CA . ILE A 1 97 ? 20.289 1.254 -21.953 1.00 90.31 97 ILE A CA 1
ATOM 743 C C . ILE A 1 97 ? 20.006 1.116 -20.452 1.00 90.31 97 ILE A C 1
ATOM 745 O O . ILE A 1 97 ? 18.977 0.554 -20.083 1.00 90.31 97 ILE A O 1
ATOM 749 N N . ALA A 1 98 ? 20.856 1.674 -19.587 1.00 92.69 98 ALA A N 1
ATOM 750 C CA . ALA A 1 98 ? 20.630 1.679 -18.144 1.00 92.69 98 ALA A CA 1
ATOM 751 C C . ALA A 1 98 ? 19.327 2.400 -17.769 1.00 92.69 98 ALA A C 1
ATOM 753 O O . ALA A 1 98 ? 18.529 1.854 -17.013 1.00 92.69 98 ALA A O 1
ATOM 754 N N . THR A 1 99 ? 19.058 3.573 -18.352 1.00 93.00 99 THR A N 1
ATOM 755 C CA . THR A 1 99 ? 17.787 4.287 -18.158 1.00 93.00 99 THR A CA 1
ATOM 756 C C . THR A 1 99 ? 16.591 3.456 -18.617 1.00 93.00 99 THR A C 1
ATOM 758 O O . THR A 1 99 ? 15.602 3.375 -17.892 1.00 93.00 99 THR A O 1
ATOM 761 N N . MET A 1 100 ? 16.671 2.805 -19.782 1.00 91.12 100 MET A N 1
ATOM 762 C CA . MET A 1 100 ? 15.604 1.918 -20.266 1.00 91.12 100 MET A CA 1
ATOM 763 C C . MET A 1 100 ? 15.320 0.777 -19.276 1.00 91.12 100 MET A C 1
ATOM 765 O O . MET A 1 100 ? 14.162 0.514 -18.962 1.00 91.12 100 MET A O 1
ATOM 769 N N . TRP A 1 101 ? 16.363 0.117 -18.767 1.00 93.12 101 TRP A N 1
ATOM 770 C CA . TRP A 1 101 ? 16.218 -0.978 -17.805 1.00 93.12 101 TRP A CA 1
ATOM 771 C C . TRP A 1 101 ? 15.657 -0.501 -16.462 1.00 93.12 101 TRP A C 1
ATOM 773 O O . TRP A 1 101 ? 14.769 -1.146 -15.910 1.00 93.12 101 TRP A O 1
ATOM 783 N N . SER A 1 102 ? 16.116 0.645 -15.954 1.00 94.06 102 SER A N 1
ATOM 784 C CA . SER A 1 102 ? 15.570 1.227 -14.723 1.00 94.06 102 SER A CA 1
ATOM 785 C C . SER A 1 102 ? 14.085 1.549 -14.859 1.00 94.06 102 SER A C 1
ATOM 787 O O . SER A 1 102 ? 13.307 1.214 -13.967 1.00 94.06 102 SER A O 1
ATOM 789 N N . LYS A 1 103 ? 13.671 2.150 -15.984 1.00 92.94 103 LYS A N 1
ATOM 790 C CA . LYS A 1 103 ? 12.252 2.421 -16.267 1.00 92.94 103 LYS A CA 1
ATOM 791 C C . LYS A 1 103 ? 11.439 1.134 -16.296 1.00 92.94 103 LYS A C 1
ATOM 793 O O . LYS A 1 103 ? 10.379 1.066 -15.689 1.00 92.94 103 LYS A O 1
ATOM 798 N N . GLN A 1 104 ? 11.960 0.095 -16.939 1.00 91.69 104 GLN A N 1
ATOM 799 C CA . GLN A 1 104 ? 11.308 -1.206 -16.970 1.00 91.69 104 GLN A CA 1
ATOM 800 C C . GLN A 1 104 ? 11.124 -1.812 -15.570 1.00 91.69 104 GLN A C 1
ATOM 802 O O . GLN A 1 104 ? 10.054 -2.337 -15.274 1.00 91.69 104 GLN A O 1
ATOM 807 N N . HIS A 1 105 ? 12.128 -1.736 -14.694 1.00 93.50 105 HIS A N 1
ATOM 808 C CA . HIS A 1 105 ? 11.977 -2.212 -13.316 1.00 93.50 105 HIS A CA 1
ATOM 809 C C . HIS A 1 105 ? 10.945 -1.393 -12.535 1.00 93.50 105 HIS A C 1
ATOM 811 O O . HIS A 1 105 ? 10.151 -1.968 -11.795 1.00 93.50 105 HIS A O 1
ATOM 817 N N . ALA A 1 106 ? 10.882 -0.077 -12.752 1.00 94.94 106 ALA A N 1
ATOM 818 C CA . ALA A 1 106 ? 9.833 0.759 -12.173 1.00 94.94 106 ALA A CA 1
ATOM 819 C C . ALA A 1 106 ? 8.428 0.388 -12.704 1.00 94.94 106 ALA A C 1
ATOM 821 O O . ALA A 1 106 ? 7.464 0.379 -11.943 1.00 94.94 106 ALA A O 1
ATOM 822 N N . LEU A 1 107 ? 8.303 -0.000 -13.980 1.00 93.69 107 LEU A N 1
ATOM 823 C CA . LEU A 1 107 ? 7.049 -0.527 -14.540 1.00 93.69 107 LEU A CA 1
ATOM 824 C C . LEU A 1 107 ? 6.653 -1.871 -13.919 1.00 93.69 107 LEU A C 1
ATOM 826 O O . LEU A 1 107 ? 5.481 -2.090 -13.626 1.00 93.69 107 LEU A O 1
ATOM 830 N N . GLU A 1 108 ? 7.611 -2.774 -13.707 1.00 93.62 108 GLU A N 1
ATOM 831 C CA . GLU A 1 108 ? 7.359 -4.053 -13.029 1.00 93.62 108 GLU A CA 1
ATOM 832 C C . GLU A 1 108 ? 6.840 -3.817 -11.609 1.00 93.62 108 GLU A C 1
ATOM 834 O O . GLU A 1 108 ? 5.830 -4.404 -11.222 1.00 93.62 108 GLU A O 1
ATOM 839 N N . GLN A 1 109 ? 7.470 -2.900 -10.873 1.00 95.69 109 GLN A N 1
ATOM 840 C CA . GLN A 1 109 ? 7.019 -2.458 -9.555 1.00 95.69 109 GLN A CA 1
ATOM 841 C C . GLN A 1 109 ? 5.589 -1.913 -9.585 1.00 95.69 109 GLN A C 1
ATOM 843 O O . GLN A 1 109 ? 4.772 -2.318 -8.759 1.00 95.69 109 GLN A O 1
ATOM 848 N N . LEU A 1 110 ? 5.264 -1.046 -10.548 1.00 94.75 110 LEU A N 1
ATOM 849 C CA . LEU A 1 110 ? 3.917 -0.495 -10.691 1.00 94.75 110 LEU A CA 1
ATOM 850 C C . LEU A 1 110 ? 2.870 -1.600 -10.884 1.00 94.75 110 LEU A C 1
ATOM 852 O O . LEU A 1 110 ? 1.872 -1.630 -10.169 1.00 94.75 110 LEU A O 1
ATOM 856 N N . VAL A 1 111 ? 3.127 -2.564 -11.773 1.00 93.19 111 VAL A N 1
ATOM 857 C CA . VAL A 1 111 ? 2.200 -3.685 -11.996 1.00 93.19 111 VAL A CA 1
ATOM 858 C C . VAL A 1 111 ? 2.085 -4.574 -10.752 1.00 93.19 111 VAL A C 1
ATOM 860 O O . VAL A 1 111 ? 0.989 -5.035 -10.434 1.00 93.19 111 VAL A O 1
ATOM 863 N N . MET A 1 112 ? 3.175 -4.807 -10.011 1.00 96.06 112 MET A N 1
ATOM 864 C CA . MET A 1 112 ? 3.101 -5.535 -8.735 1.00 96.06 112 MET A CA 1
ATOM 865 C C . MET A 1 112 ? 2.176 -4.825 -7.739 1.00 96.06 112 MET A C 1
ATOM 867 O O . MET A 1 112 ? 1.400 -5.497 -7.059 1.00 96.06 112 MET A O 1
ATOM 871 N N . LEU A 1 113 ? 2.212 -3.490 -7.682 1.00 96.44 113 LEU A N 1
ATOM 872 C CA . LEU A 1 113 ? 1.304 -2.708 -6.842 1.00 96.44 113 LEU A CA 1
ATOM 873 C C . LEU A 1 113 ? -0.144 -2.785 -7.322 1.00 96.44 113 LEU A C 1
ATOM 875 O O . LEU A 1 113 ? -1.032 -2.947 -6.491 1.00 96.44 113 LEU A O 1
ATOM 879 N N . GLU A 1 114 ? -0.395 -2.749 -8.633 1.00 92.50 114 GLU A N 1
ATOM 880 C CA . GLU A 1 114 ? -1.742 -2.965 -9.183 1.00 92.50 114 GLU A CA 1
ATOM 881 C C . GLU A 1 114 ? -2.295 -4.344 -8.774 1.00 92.50 114 GLU A C 1
ATOM 883 O O . GLU A 1 114 ? -3.464 -4.470 -8.404 1.00 92.50 114 GLU A O 1
ATOM 888 N N . VAL A 1 115 ? -1.457 -5.387 -8.779 1.00 93.75 115 VAL A N 1
ATOM 889 C CA . VAL A 1 115 ? -1.852 -6.731 -8.326 1.00 93.75 115 VAL A CA 1
ATOM 890 C C . VAL A 1 115 ? -2.096 -6.764 -6.816 1.00 93.75 115 VAL A C 1
ATOM 892 O O . VAL A 1 115 ? -3.116 -7.301 -6.384 1.00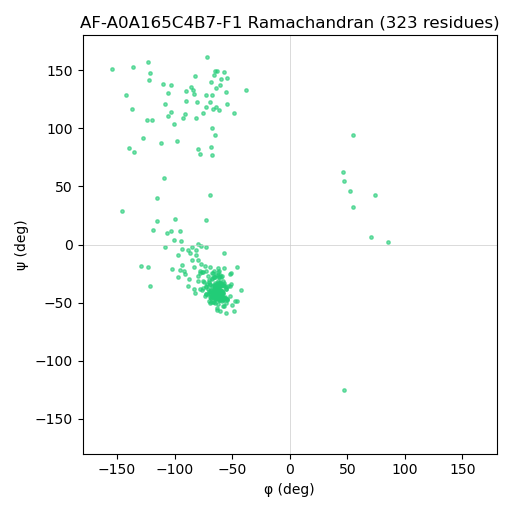 93.75 115 VAL A O 1
ATOM 895 N N . LEU A 1 116 ? -1.208 -6.176 -6.007 1.00 96.06 116 LEU A N 1
ATOM 896 C CA . LEU A 1 116 ? -1.395 -6.063 -4.554 1.00 96.06 116 LEU A CA 1
ATOM 897 C C . LEU A 1 116 ? -2.689 -5.327 -4.209 1.00 96.06 116 LEU A C 1
ATOM 899 O O . LEU A 1 116 ? -3.430 -5.776 -3.337 1.00 96.06 116 LEU A 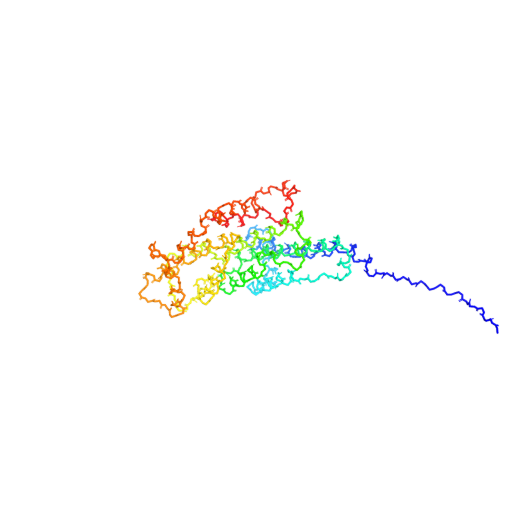O 1
ATOM 903 N N . PHE A 1 117 ? -2.982 -4.254 -4.936 1.00 93.56 117 PHE A N 1
ATOM 904 C CA . PHE A 1 117 ? -4.218 -3.504 -4.814 1.00 93.56 117 PHE A CA 1
ATOM 905 C C . PHE A 1 117 ? -5.447 -4.373 -5.061 1.00 93.56 117 PHE A C 1
ATOM 907 O O . PHE A 1 117 ? -6.314 -4.473 -4.197 1.00 93.56 117 PHE A O 1
ATOM 914 N N . ARG A 1 118 ? -5.498 -5.083 -6.193 1.00 91.06 118 ARG A N 1
ATOM 915 C CA . ARG A 1 118 ? -6.626 -5.976 -6.504 1.00 91.06 118 ARG A CA 1
ATOM 916 C C . ARG A 1 118 ? -6.793 -7.106 -5.489 1.00 91.06 118 ARG A C 1
ATOM 918 O O . ARG A 1 118 ? -7.916 -7.529 -5.229 1.00 91.06 118 ARG A O 1
ATOM 925 N N . LEU A 1 119 ? -5.692 -7.597 -4.921 1.00 93.00 119 LEU A N 1
ATOM 926 C CA . LEU A 1 119 ? -5.733 -8.607 -3.866 1.00 93.00 119 LEU A CA 1
ATOM 927 C C . LEU A 1 119 ? -6.307 -8.046 -2.563 1.00 93.00 119 LEU A C 1
ATOM 929 O O . LEU A 1 119 ? -7.145 -8.714 -1.962 1.00 93.00 119 LEU A O 1
ATOM 933 N N . ALA A 1 120 ? -5.869 -6.857 -2.142 1.00 91.38 120 ALA A N 1
ATOM 934 C CA . ALA A 1 120 ? -6.354 -6.199 -0.928 1.00 91.38 120 ALA A CA 1
ATOM 935 C C . ALA A 1 120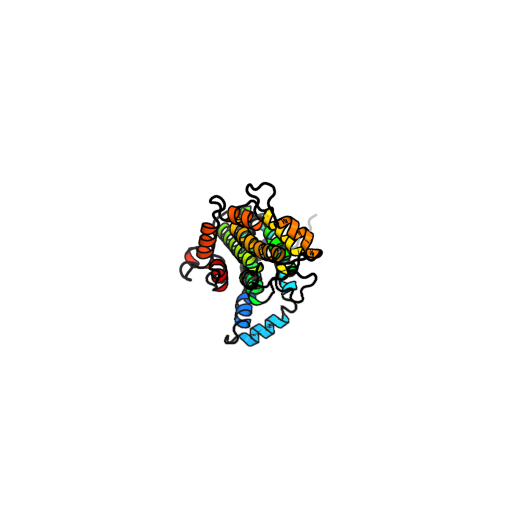 ? -7.836 -5.810 -1.034 1.00 91.38 120 ALA A C 1
ATOM 937 O O . ALA A 1 120 ? -8.577 -6.031 -0.086 1.00 91.38 120 ALA A O 1
ATOM 938 N N . TRP A 1 121 ? -8.252 -5.328 -2.206 1.00 88.00 121 TRP A N 1
ATOM 939 C CA . TRP A 1 121 ? -9.621 -4.892 -2.483 1.00 88.00 121 TRP A CA 1
ATOM 940 C C . TRP A 1 121 ? -10.648 -6.035 -2.334 1.00 88.00 121 TRP A C 1
ATOM 942 O O . TRP A 1 121 ? -11.676 -5.854 -1.698 1.00 88.00 121 TRP A O 1
ATOM 952 N N . ASN A 1 122 ? -10.362 -7.246 -2.846 1.00 82.25 122 ASN A N 1
ATOM 953 C CA . ASN A 1 122 ? -11.407 -8.284 -2.975 1.00 82.25 122 ASN A CA 1
ATOM 954 C C . ASN A 1 122 ? -11.104 -9.668 -2.406 1.00 82.25 122 ASN A C 1
ATOM 956 O O . ASN A 1 122 ? -12.020 -10.482 -2.272 1.00 82.25 122 ASN A O 1
ATOM 960 N N . LEU A 1 123 ? -9.839 -10.009 -2.160 1.00 86.38 123 LEU A N 1
ATOM 961 C CA . LEU A 1 123 ? -9.468 -11.405 -1.900 1.00 86.38 123 LEU A CA 1
ATOM 962 C C . LEU A 1 123 ? -8.806 -11.611 -0.543 1.00 86.38 123 LEU A C 1
ATOM 964 O O . LEU A 1 123 ? -8.984 -12.659 0.081 1.00 86.38 123 LEU A O 1
ATOM 968 N N . VAL A 1 124 ? -8.009 -10.645 -0.101 1.00 90.12 124 VAL A N 1
ATOM 969 C CA . VAL A 1 124 ? -7.201 -10.754 1.107 1.00 90.12 124 VAL A CA 1
ATOM 970 C C . VAL A 1 124 ? -7.802 -9.857 2.176 1.00 90.12 124 VAL A C 1
ATOM 972 O O . VAL A 1 124 ? -7.857 -8.649 1.979 1.00 90.12 124 VAL A O 1
ATOM 975 N N . PRO A 1 125 ? -8.206 -10.406 3.333 1.00 88.12 125 PRO A N 1
ATOM 976 C CA . PRO A 1 125 ? -8.725 -9.575 4.403 1.00 88.12 125 PRO A CA 1
ATOM 977 C C . PRO A 1 125 ? -7.650 -8.611 4.918 1.00 88.12 125 PRO A C 1
ATOM 979 O O . PRO A 1 125 ? -6.466 -8.969 4.990 1.00 88.12 125 PRO A O 1
ATOM 982 N N . ALA A 1 126 ? -8.088 -7.443 5.392 1.00 90.69 126 ALA A N 1
ATOM 983 C CA . ALA A 1 126 ? -7.290 -6.403 6.047 1.00 90.69 126 ALA A CA 1
ATOM 984 C C . ALA A 1 126 ? -6.774 -6.822 7.443 1.00 90.69 126 ALA A C 1
ATOM 986 O O . ALA A 1 126 ? -6.810 -6.070 8.414 1.00 90.69 126 ALA A O 1
ATOM 987 N N . SER A 1 127 ? -6.296 -8.060 7.565 1.00 91.81 127 SER A N 1
ATOM 988 C CA . SER A 1 127 ? -5.753 -8.628 8.792 1.00 91.81 127 SER A CA 1
ATOM 989 C C . SER A 1 127 ? -4.480 -7.909 9.231 1.00 91.81 127 SER A C 1
ATOM 991 O O . SER A 1 127 ? -3.669 -7.479 8.406 1.00 91.81 127 SER A O 1
ATOM 993 N N . GLY A 1 128 ? -4.247 -7.867 10.545 1.00 92.44 128 GLY A N 1
ATOM 994 C CA . GLY A 1 128 ? -3.082 -7.195 11.118 1.00 92.44 128 GLY A CA 1
ATOM 995 C C . GLY A 1 128 ? -1.737 -7.519 10.446 1.00 92.44 128 GLY A C 1
ATOM 996 O O . GLY A 1 128 ? -1.008 -6.590 10.101 1.00 92.44 128 GLY A O 1
ATOM 997 N N . PRO A 1 129 ? -1.387 -8.799 10.211 1.00 93.81 129 PRO A N 1
ATOM 998 C CA . PRO A 1 129 ? -0.133 -9.156 9.546 1.00 93.81 129 PRO A CA 1
ATOM 999 C C . PRO A 1 129 ? -0.011 -8.645 8.105 1.00 93.81 129 PRO A C 1
ATOM 1001 O O . PRO A 1 129 ? 1.085 -8.276 7.688 1.00 93.81 129 PRO A O 1
ATOM 1004 N N . VAL A 1 130 ? -1.110 -8.626 7.343 1.00 94.81 130 VAL A N 1
ATOM 1005 C CA . VAL A 1 130 ? -1.115 -8.136 5.955 1.00 94.81 130 VAL A CA 1
ATOM 1006 C C . VAL A 1 130 ? -0.924 -6.623 5.933 1.00 94.81 130 VAL A C 1
ATOM 1008 O O . VAL A 1 130 ? -0.037 -6.134 5.235 1.00 94.81 130 VAL A O 1
ATOM 1011 N N . VAL A 1 131 ? -1.683 -5.894 6.753 1.00 96.38 131 VAL A N 1
ATOM 1012 C CA . VAL A 1 131 ? -1.581 -4.430 6.851 1.00 96.38 131 VAL A CA 1
ATOM 1013 C C . VAL A 1 131 ? -0.185 -4.007 7.300 1.00 96.38 131 VAL A C 1
ATOM 1015 O O . VAL A 1 131 ? 0.416 -3.137 6.677 1.00 96.38 131 VAL A O 1
ATOM 1018 N N . VAL A 1 132 ? 0.379 -4.658 8.326 1.00 96.62 132 VAL A N 1
ATOM 1019 C CA . VAL A 1 132 ? 1.754 -4.379 8.774 1.00 96.62 132 VAL A CA 1
ATOM 1020 C C . VAL A 1 132 ? 2.753 -4.580 7.642 1.00 96.62 132 VAL A C 1
ATOM 1022 O O . VAL A 1 132 ? 3.608 -3.720 7.455 1.00 96.62 132 VAL A O 1
ATOM 1025 N N . GLN A 1 133 ? 2.640 -5.668 6.875 1.00 97.06 133 GLN A N 1
ATOM 1026 C CA . GLN A 1 133 ? 3.545 -5.920 5.756 1.00 97.06 133 GLN A CA 1
ATOM 1027 C C . GLN A 1 133 ? 3.461 -4.812 4.701 1.00 97.06 133 GLN A C 1
ATOM 1029 O O . GLN A 1 133 ? 4.499 -4.316 4.272 1.00 97.06 133 GLN A O 1
ATOM 1034 N N . LEU A 1 134 ? 2.251 -4.417 4.296 1.00 97.81 134 LEU A N 1
ATOM 1035 C CA . LEU A 1 134 ? 2.060 -3.378 3.282 1.00 97.81 134 LEU A CA 1
ATOM 1036 C C . LEU A 1 134 ? 2.584 -2.020 3.763 1.00 97.81 134 LEU A C 1
ATOM 1038 O O . LEU A 1 134 ? 3.348 -1.378 3.045 1.00 97.81 134 LEU A O 1
ATOM 1042 N N . VAL A 1 135 ? 2.247 -1.612 4.992 1.00 97.69 135 VAL A N 1
ATOM 1043 C CA . VAL A 1 135 ? 2.718 -0.344 5.574 1.00 97.69 135 VAL A CA 1
ATOM 1044 C C . VAL A 1 135 ? 4.241 -0.350 5.722 1.00 97.69 135 VAL A C 1
ATOM 1046 O O . VAL A 1 135 ? 4.895 0.609 5.327 1.00 97.69 135 VAL A O 1
ATOM 1049 N N . GLN A 1 136 ? 4.838 -1.428 6.239 1.00 97.38 136 GLN A N 1
ATOM 1050 C CA . GLN A 1 136 ? 6.297 -1.527 6.357 1.00 97.38 136 GLN A CA 1
ATOM 1051 C C . GLN A 1 136 ? 6.983 -1.417 4.997 1.00 97.38 136 GLN A C 1
ATOM 1053 O O . GLN A 1 136 ? 7.921 -0.639 4.862 1.00 97.38 136 GLN A O 1
ATOM 1058 N N . THR A 1 137 ? 6.493 -2.143 3.991 1.00 98.25 137 THR A N 1
ATOM 1059 C CA . THR A 1 137 ? 7.055 -2.107 2.638 1.00 98.25 137 THR A CA 1
ATOM 1060 C C . THR A 1 137 ? 6.956 -0.714 2.014 1.00 98.25 137 THR A C 1
ATOM 1062 O O . THR A 1 137 ? 7.938 -0.221 1.456 1.00 98.25 137 THR A O 1
ATOM 1065 N N . ALA A 1 138 ? 5.808 -0.048 2.140 1.00 97.88 138 ALA A N 1
ATOM 1066 C CA . ALA A 1 138 ? 5.619 1.302 1.620 1.00 97.88 138 ALA A CA 1
ATOM 1067 C C . ALA A 1 138 ? 6.582 2.309 2.271 1.00 97.88 138 ALA A C 1
ATOM 1069 O O . ALA A 1 138 ? 7.189 3.117 1.576 1.00 97.88 138 ALA A O 1
ATOM 1070 N N . TYR A 1 139 ? 6.773 2.234 3.590 1.00 96.56 139 TYR A N 1
ATOM 1071 C CA . TYR A 1 139 ? 7.661 3.145 4.320 1.00 96.56 139 TYR A CA 1
ATOM 1072 C C . TYR A 1 139 ? 9.148 2.823 4.100 1.00 96.56 139 TYR A C 1
ATOM 1074 O O . TYR A 1 139 ? 9.957 3.737 3.975 1.00 96.56 139 TYR A O 1
ATOM 1082 N N . GLU A 1 140 ? 9.527 1.545 4.004 1.00 96.12 140 GLU A N 1
ATOM 1083 C CA . GLU A 1 140 ? 10.901 1.118 3.676 1.00 96.12 140 GLU A CA 1
ATOM 1084 C C . GLU A 1 140 ? 11.338 1.617 2.290 1.00 96.12 140 GLU A C 1
ATOM 1086 O O . GLU A 1 140 ? 12.495 1.991 2.075 1.00 96.12 140 GLU A O 1
ATOM 1091 N N . THR A 1 141 ? 10.394 1.649 1.350 1.00 97.19 141 THR A N 1
ATOM 1092 C CA . THR A 1 141 ? 10.633 2.085 -0.030 1.00 97.19 141 THR A CA 1
ATOM 1093 C C . THR A 1 141 ? 10.320 3.563 -0.266 1.00 97.19 141 THR A C 1
ATOM 1095 O O . THR A 1 141 ? 10.451 4.029 -1.396 1.00 97.19 141 THR A O 1
ATOM 1098 N N . ASP A 1 142 ? 9.942 4.308 0.776 1.00 97.06 142 ASP A N 1
ATOM 1099 C CA . ASP A 1 142 ? 9.484 5.702 0.713 1.00 97.06 142 ASP A CA 1
ATOM 1100 C C . ASP A 1 142 ? 8.432 5.951 -0.385 1.00 97.06 142 ASP A C 1
ATOM 1102 O O . ASP A 1 142 ? 8.621 6.765 -1.290 1.00 97.06 142 ASP A O 1
ATOM 1106 N N . LEU A 1 143 ? 7.345 5.174 -0.349 1.00 96.75 143 LEU A N 1
ATOM 1107 C CA . LEU A 1 143 ? 6.285 5.143 -1.368 1.00 96.75 143 LEU A CA 1
ATOM 1108 C C . LEU A 1 143 ? 6.826 4.873 -2.784 1.00 96.75 143 LEU A C 1
ATOM 1110 O O . LEU A 1 143 ? 6.288 5.360 -3.774 1.00 96.75 143 LEU A O 1
ATOM 1114 N N . GLY A 1 144 ? 7.907 4.096 -2.877 1.00 96.19 144 GLY A N 1
ATOM 1115 C CA . GLY A 1 144 ? 8.591 3.773 -4.126 1.00 96.19 144 GLY A CA 1
ATOM 1116 C C . GLY A 1 144 ? 9.632 4.797 -4.585 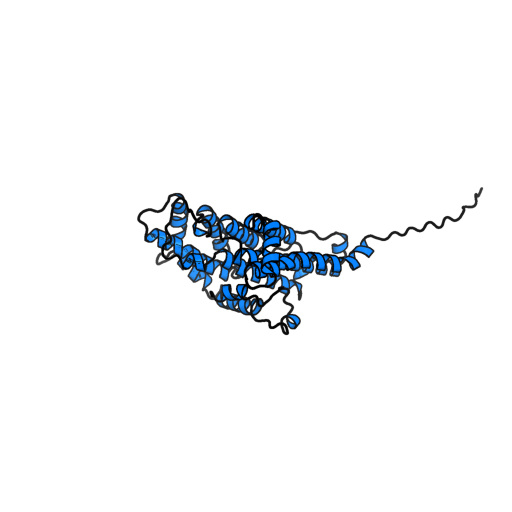1.00 96.19 144 GLY A C 1
ATOM 1117 O O . GLY A 1 144 ? 10.247 4.580 -5.627 1.00 96.19 144 GLY A O 1
ATOM 1118 N N . GLN A 1 145 ? 9.895 5.875 -3.839 1.00 95.62 145 GLN A N 1
ATOM 1119 C CA . GLN A 1 145 ? 10.953 6.832 -4.201 1.00 95.62 145 GLN A CA 1
ATOM 1120 C C . GLN A 1 145 ? 12.368 6.312 -3.904 1.00 95.62 145 GLN A C 1
ATOM 1122 O O . GLN A 1 145 ? 13.340 6.744 -4.531 1.00 95.62 145 GLN A O 1
ATOM 1127 N N . ASN A 1 146 ? 12.512 5.367 -2.973 1.00 96.50 146 ASN A N 1
ATOM 1128 C CA . ASN A 1 146 ? 13.804 4.783 -2.624 1.00 96.50 146 ASN A CA 1
ATOM 1129 C C . ASN A 1 146 ? 14.222 3.705 -3.644 1.00 96.50 146 ASN A C 1
ATOM 1131 O O . ASN A 1 146 ? 14.023 2.508 -3.429 1.00 96.50 146 ASN A O 1
ATOM 1135 N N . GLN A 1 147 ? 14.801 4.148 -4.762 1.00 96.50 147 GLN A N 1
ATOM 1136 C CA . GLN A 1 147 ? 15.296 3.297 -5.850 1.00 96.50 147 GLN A CA 1
ATOM 1137 C C . GLN A 1 147 ? 16.826 3.305 -5.904 1.00 96.50 147 GLN A C 1
ATOM 1139 O O . GLN A 1 147 ? 17.443 4.375 -5.870 1.00 96.50 147 GLN A O 1
ATOM 1144 N N . LEU A 1 148 ? 17.447 2.140 -6.117 1.00 96.38 148 LEU A N 1
ATOM 1145 C CA . LEU A 1 148 ? 18.907 2.027 -6.259 1.00 96.38 148 LEU A CA 1
ATOM 1146 C C . LEU A 1 148 ? 19.464 2.940 -7.366 1.00 96.38 148 LEU A C 1
ATOM 1148 O O . LEU A 1 148 ? 20.519 3.554 -7.210 1.00 96.38 148 LEU A O 1
ATOM 1152 N N . TYR A 1 149 ? 18.728 3.066 -8.473 1.00 94.62 149 TYR A N 1
ATOM 1153 C CA . TYR A 1 149 ? 19.094 3.908 -9.612 1.00 94.62 149 TYR A CA 1
ATOM 1154 C C . TYR A 1 149 ? 18.113 5.064 -9.828 1.00 94.62 149 TYR A C 1
ATOM 1156 O O . TYR A 1 149 ? 17.802 5.401 -10.972 1.00 94.62 149 TYR A O 1
ATOM 1164 N N . VAL A 1 150 ? 17.644 5.697 -8.743 1.00 94.81 150 VAL A N 1
ATOM 1165 C CA . VAL A 1 150 ? 16.683 6.817 -8.807 1.00 94.81 150 VAL A CA 1
ATOM 1166 C C . VAL A 1 150 ? 17.128 7.930 -9.760 1.00 94.81 150 VAL A C 1
ATOM 1168 O O . VAL A 1 150 ? 16.311 8.476 -10.491 1.00 94.81 150 VAL A O 1
ATOM 1171 N N . SER A 1 151 ? 18.433 8.212 -9.848 1.00 95.12 151 SER A N 1
ATOM 1172 C CA . SER A 1 151 ? 18.989 9.236 -10.744 1.00 95.12 151 SER A CA 1
ATOM 1173 C C . SER A 1 151 ? 18.709 8.981 -12.230 1.00 95.12 151 SER A C 1
ATOM 1175 O O . SER A 1 151 ? 18.639 9.936 -13.001 1.00 95.12 151 SER A O 1
ATOM 1177 N N . LEU A 1 152 ? 18.507 7.719 -12.630 1.00 93.75 152 LEU A N 1
ATOM 1178 C CA . LEU A 1 152 ? 18.138 7.330 -13.995 1.00 93.75 152 LEU A CA 1
ATOM 1179 C C . LEU A 1 152 ? 16.635 7.493 -14.279 1.00 93.75 152 LEU A C 1
ATOM 1181 O O . LEU A 1 152 ? 16.229 7.371 -15.434 1.00 93.75 152 LEU A O 1
ATOM 1185 N N . LEU A 1 153 ? 15.828 7.770 -13.250 1.00 92.75 153 LEU A N 1
ATOM 1186 C CA . LEU A 1 153 ? 14.372 7.924 -13.315 1.00 92.75 153 LEU A CA 1
ATOM 1187 C C . LEU A 1 153 ? 13.910 9.378 -13.137 1.00 92.75 153 LEU A C 1
ATOM 1189 O O . LEU A 1 153 ? 12.725 9.650 -13.246 1.00 92.75 153 LEU A O 1
ATOM 1193 N N . LEU A 1 154 ? 14.814 10.333 -12.903 1.00 87.75 154 LEU A N 1
ATOM 1194 C CA . LEU A 1 154 ? 14.443 11.724 -12.593 1.00 87.75 154 LEU A CA 1
ATOM 1195 C C . LEU A 1 154 ? 13.906 12.536 -13.789 1.00 87.75 154 LEU A C 1
ATOM 1197 O O . LEU A 1 154 ? 13.595 13.713 -13.621 1.00 87.75 154 LEU A O 1
ATOM 1201 N N . GLN A 1 155 ? 13.851 11.964 -14.995 1.00 85.19 155 GLN A N 1
ATOM 1202 C CA . GLN A 1 155 ? 13.479 12.679 -16.220 1.00 85.19 155 GLN A CA 1
ATOM 1203 C C . GLN A 1 155 ? 12.270 12.049 -16.915 1.00 85.19 155 GLN A C 1
ATOM 1205 O O . GLN A 1 155 ? 12.177 10.822 -17.025 1.00 85.19 155 GLN A O 1
ATOM 1210 N N . ASP A 1 156 ? 11.407 12.923 -17.445 1.00 83.62 156 ASP A N 1
ATOM 1211 C CA . ASP A 1 156 ? 10.260 12.604 -18.297 1.00 83.62 156 ASP A CA 1
ATOM 1212 C C . ASP A 1 156 ? 9.412 11.443 -17.726 1.00 83.62 156 ASP A C 1
ATOM 1214 O O . ASP A 1 156 ? 9.011 11.457 -16.565 1.00 83.62 156 ASP A O 1
ATOM 1218 N N . GLU A 1 157 ? 9.208 10.402 -18.535 1.00 87.62 157 GLU A N 1
ATOM 1219 C CA . GLU A 1 157 ? 8.488 9.156 -18.244 1.00 87.62 157 GLU A CA 1
ATOM 1220 C C . GLU A 1 157 ? 8.932 8.450 -16.949 1.00 87.62 157 GLU A C 1
ATOM 1222 O O . GLU A 1 157 ? 8.115 7.836 -16.274 1.00 87.62 157 GLU A O 1
ATOM 1227 N N . GLY A 1 158 ? 10.215 8.520 -16.569 1.00 90.31 158 GLY A N 1
ATOM 1228 C CA . GLY A 1 158 ? 10.680 7.868 -15.337 1.00 90.31 158 GLY A CA 1
ATOM 1229 C C . GLY A 1 158 ? 10.055 8.487 -14.085 1.00 90.31 158 GLY A C 1
ATOM 1230 O O . GLY A 1 158 ? 9.672 7.768 -13.163 1.00 90.31 158 GLY A O 1
ATOM 1231 N N . ALA A 1 159 ? 9.900 9.813 -14.088 1.00 91.00 159 ALA A N 1
ATOM 1232 C CA . ALA A 1 159 ? 9.296 10.546 -12.985 1.00 91.00 159 ALA A CA 1
ATOM 1233 C C . ALA A 1 159 ? 7.780 10.311 -12.937 1.00 91.00 159 ALA A C 1
ATOM 1235 O O . ALA A 1 159 ? 7.218 10.187 -11.852 1.00 91.00 159 ALA A O 1
ATOM 1236 N N . GLU A 1 160 ? 7.137 10.187 -14.103 1.00 89.19 160 GLU A N 1
ATOM 1237 C CA . GLU A 1 160 ? 5.715 9.838 -14.210 1.00 89.19 160 GLU A CA 1
ATOM 1238 C C . GLU A 1 160 ? 5.435 8.435 -13.652 1.00 89.19 160 GLU A C 1
ATOM 1240 O O . GLU A 1 160 ? 4.503 8.271 -12.870 1.00 89.19 160 GLU A O 1
ATOM 1245 N N . ILE A 1 161 ? 6.280 7.439 -13.952 1.00 91.31 161 ILE A N 1
ATOM 1246 C CA . ILE A 1 161 ? 6.131 6.085 -13.389 1.00 91.31 161 ILE A CA 1
ATOM 1247 C C . ILE A 1 161 ? 6.271 6.106 -11.861 1.00 91.31 161 ILE A C 1
ATOM 1249 O O . ILE A 1 161 ? 5.475 5.478 -11.168 1.00 91.31 161 ILE A O 1
ATOM 1253 N N . LEU A 1 162 ? 7.260 6.825 -11.315 1.00 94.44 162 LEU A N 1
ATOM 1254 C CA . LEU A 1 162 ? 7.432 6.933 -9.860 1.00 94.44 162 LEU A CA 1
ATOM 1255 C C . LEU A 1 162 ? 6.263 7.660 -9.189 1.00 94.44 162 LEU A C 1
ATOM 1257 O O . LEU A 1 162 ? 5.891 7.325 -8.066 1.00 94.44 162 LEU A O 1
ATOM 1261 N N . GLN A 1 163 ? 5.663 8.628 -9.878 1.00 91.69 163 GLN A N 1
ATOM 1262 C CA . GLN A 1 163 ? 4.449 9.280 -9.412 1.00 91.69 163 GLN A CA 1
ATOM 1263 C C . GLN A 1 163 ? 3.253 8.319 -9.412 1.00 91.69 163 GLN A C 1
ATOM 1265 O O . GLN A 1 163 ? 2.534 8.267 -8.416 1.00 91.69 163 GLN A O 1
ATOM 1270 N N . ASP A 1 164 ? 3.065 7.529 -10.473 1.00 90.75 164 ASP A N 1
ATOM 1271 C CA . ASP A 1 164 ? 2.022 6.498 -10.529 1.00 90.75 164 ASP A CA 1
ATOM 1272 C C . ASP A 1 164 ? 2.226 5.457 -9.406 1.00 90.75 164 ASP A C 1
ATOM 1274 O O . ASP A 1 164 ? 1.272 5.086 -8.722 1.00 90.75 164 ASP A O 1
ATOM 1278 N N . VAL A 1 165 ? 3.473 5.047 -9.143 1.00 94.88 165 VAL A N 1
ATOM 1279 C CA . VAL A 1 165 ? 3.844 4.149 -8.032 1.00 94.88 165 VAL A CA 1
ATOM 1280 C C . VAL A 1 165 ? 3.455 4.738 -6.673 1.00 94.88 165 VAL A C 1
ATOM 1282 O O . VAL A 1 165 ? 2.816 4.051 -5.873 1.00 94.88 165 VAL A O 1
ATOM 1285 N N . GLU A 1 166 ? 3.793 6.005 -6.418 1.00 95.25 166 GLU A N 1
ATOM 1286 C CA . GLU A 1 166 ? 3.411 6.699 -5.182 1.00 95.25 166 GLU A CA 1
ATOM 1287 C C . GLU A 1 166 ? 1.883 6.746 -5.032 1.00 95.25 166 GLU A C 1
ATOM 1289 O O . GLU A 1 166 ? 1.349 6.441 -3.964 1.00 95.25 166 GLU A O 1
ATOM 1294 N N . CYS A 1 167 ? 1.163 7.053 -6.113 1.00 92.25 167 CYS A N 1
ATOM 1295 C CA . CYS A 1 167 ? -0.296 7.132 -6.098 1.00 92.25 167 CYS A CA 1
ATOM 1296 C C . CYS A 1 167 ? -0.955 5.792 -5.771 1.00 92.25 167 CYS A C 1
ATOM 1298 O O . CYS A 1 167 ? -1.860 5.742 -4.932 1.00 92.25 167 CYS A O 1
ATOM 1300 N N . VAL A 1 168 ? -0.494 4.703 -6.394 1.00 93.62 168 VAL A N 1
ATOM 1301 C CA . VAL A 1 168 ? -1.028 3.364 -6.114 1.00 93.62 168 VAL A CA 1
ATOM 1302 C C . VAL A 1 168 ? -0.716 2.950 -4.678 1.00 93.62 168 VAL A C 1
ATOM 1304 O O . VAL A 1 168 ? -1.586 2.376 -4.030 1.00 93.62 168 VAL A O 1
ATOM 1307 N N . TRP A 1 169 ? 0.460 3.288 -4.136 1.00 96.81 169 TRP A N 1
ATOM 1308 C CA . TRP A 1 169 ? 0.762 3.043 -2.722 1.00 96.81 169 TRP A CA 1
ATOM 1309 C C . TRP A 1 169 ? -0.200 3.757 -1.778 1.00 96.81 169 TRP A C 1
ATOM 1311 O O . TRP A 1 169 ? -0.698 3.136 -0.838 1.00 96.81 169 TRP A O 1
ATOM 1321 N N . LEU A 1 170 ? -0.466 5.042 -2.020 1.00 94.94 170 LEU A N 1
ATOM 1322 C CA . LEU A 1 170 ? -1.373 5.825 -1.181 1.00 94.94 170 LEU A CA 1
ATOM 1323 C C . LEU A 1 170 ? -2.764 5.188 -1.139 1.00 94.94 170 LEU A C 1
ATOM 1325 O O . LEU A 1 170 ? -3.302 4.973 -0.055 1.00 94.94 170 LEU A O 1
ATOM 1329 N N . VAL A 1 171 ? -3.313 4.824 -2.299 1.00 92.88 171 VAL A N 1
ATOM 1330 C CA . VAL A 1 171 ? -4.646 4.209 -2.373 1.00 92.88 171 VAL A CA 1
ATOM 1331 C C . VAL A 1 171 ? -4.651 2.784 -1.813 1.00 92.88 171 VAL A C 1
ATOM 1333 O O . VAL A 1 171 ? -5.560 2.436 -1.065 1.00 92.88 171 VAL A O 1
ATOM 1336 N N . LEU A 1 172 ? -3.611 1.986 -2.074 1.00 95.00 172 LEU A N 1
ATOM 1337 C CA . LEU A 1 172 ? -3.452 0.648 -1.497 1.00 95.00 172 LEU A CA 1
ATOM 1338 C C . LEU A 1 172 ? -3.418 0.675 0.032 1.00 95.00 172 LEU A C 1
ATOM 1340 O O . LEU A 1 172 ? -4.025 -0.180 0.667 1.00 95.00 172 LEU A O 1
ATOM 1344 N N . LEU A 1 173 ? -2.718 1.629 0.647 1.00 96.38 173 LEU A N 1
ATOM 1345 C CA . LEU A 1 173 ? -2.653 1.699 2.106 1.00 96.38 173 LEU A CA 1
ATOM 1346 C C . LEU A 1 173 ? -3.957 2.186 2.738 1.00 96.38 173 LEU A C 1
ATOM 1348 O O . LEU A 1 173 ? -4.331 1.673 3.792 1.00 96.38 173 LEU A O 1
ATOM 1352 N N . VAL A 1 174 ? -4.657 3.129 2.100 1.00 94.38 174 VAL A N 1
ATOM 1353 C CA . VAL A 1 174 ? -6.002 3.532 2.541 1.00 94.38 174 VAL A CA 1
ATOM 1354 C C . VAL A 1 174 ? -6.954 2.336 2.477 1.00 94.38 174 VAL A C 1
ATOM 1356 O O . VAL A 1 174 ? -7.641 2.059 3.459 1.00 94.38 174 VAL A O 1
ATOM 1359 N N . GLU A 1 175 ? -6.916 1.573 1.383 1.00 93.00 175 GLU A N 1
ATOM 1360 C CA . GLU A 1 175 ? -7.711 0.352 1.229 1.00 93.00 175 GLU A CA 1
ATOM 1361 C C . GLU A 1 175 ? -7.342 -0.726 2.247 1.00 93.00 175 GLU A C 1
ATOM 1363 O O . GLU A 1 175 ? -8.204 -1.338 2.867 1.00 93.00 175 GLU A O 1
ATOM 1368 N N . ALA A 1 176 ? -6.048 -0.929 2.496 1.00 94.38 176 ALA A N 1
ATOM 1369 C CA . ALA A 1 176 ? -5.580 -1.913 3.464 1.00 94.38 176 ALA A CA 1
ATOM 1370 C C . ALA A 1 176 ? -6.073 -1.618 4.891 1.00 94.38 176 ALA A C 1
ATOM 1372 O O . ALA A 1 176 ? -6.135 -2.532 5.711 1.00 94.38 176 ALA A O 1
ATOM 1373 N N . PHE A 1 177 ? -6.428 -0.371 5.212 1.00 94.31 177 PHE A N 1
ATOM 1374 C CA . PHE A 1 177 ? -7.073 -0.045 6.485 1.00 94.31 177 PHE A CA 1
ATOM 1375 C C . PHE A 1 177 ? -8.560 -0.406 6.529 1.00 94.31 177 PHE A C 1
ATOM 1377 O O . PHE A 1 177 ? -9.093 -0.512 7.634 1.00 94.31 177 PHE A O 1
ATOM 1384 N N . ASN A 1 178 ? -9.190 -0.641 5.374 1.00 91.25 178 ASN A N 1
ATOM 1385 C CA . ASN A 1 178 ? -10.592 -1.013 5.200 1.00 91.25 178 ASN A CA 1
ATOM 1386 C C . ASN A 1 178 ? -11.508 -0.122 6.050 1.00 91.25 178 ASN A C 1
ATOM 1388 O O . ASN A 1 178 ? -12.143 -0.559 7.017 1.00 91.25 178 ASN A O 1
ATOM 1392 N N . LEU A 1 179 ? -11.480 1.176 5.731 1.00 91.50 179 LEU A N 1
ATOM 1393 C CA . LEU A 1 179 ? -12.178 2.196 6.508 1.00 91.50 179 LEU A CA 1
ATOM 1394 C C . LEU A 1 179 ? -13.686 1.960 6.545 1.00 91.50 179 LEU A C 1
ATOM 1396 O O . LEU A 1 179 ? -14.291 2.247 7.569 1.00 91.50 179 LEU A O 1
ATOM 1400 N N . GLU A 1 180 ? -14.269 1.404 5.484 1.00 88.00 180 GLU A N 1
ATOM 1401 C CA . GLU A 1 180 ? -15.682 1.015 5.443 1.00 88.00 180 GLU A CA 1
ATOM 1402 C C . GLU A 1 180 ? -16.003 0.063 6.593 1.00 88.00 180 GLU A C 1
ATOM 1404 O O . GLU A 1 180 ? -16.763 0.413 7.494 1.00 88.00 180 GLU A O 1
ATOM 1409 N N . LYS A 1 181 ? -15.316 -1.083 6.669 1.00 87.00 181 LYS A N 1
ATOM 1410 C CA . LYS A 1 181 ? -15.555 -2.056 7.741 1.00 87.00 181 LYS A CA 1
ATOM 1411 C C . LYS A 1 181 ? -15.196 -1.513 9.126 1.00 87.00 181 LYS A C 1
ATOM 1413 O O . LYS A 1 181 ? -15.846 -1.855 10.112 1.00 87.00 181 LYS A O 1
ATOM 1418 N N . VAL A 1 182 ? -14.149 -0.693 9.221 1.00 89.19 182 VAL A N 1
ATOM 1419 C CA . VAL A 1 182 ? -13.726 -0.064 10.482 1.00 89.19 182 VAL A CA 1
ATOM 1420 C C . VAL A 1 182 ? -14.782 0.918 10.995 1.00 89.19 182 VAL A C 1
ATOM 1422 O O . VAL A 1 182 ? -15.037 0.951 12.199 1.00 89.19 182 VAL A O 1
ATOM 1425 N N . LEU A 1 183 ? -15.379 1.720 10.114 1.00 87.19 183 LEU A N 1
ATOM 1426 C CA . LEU A 1 183 ? -16.312 2.782 10.486 1.00 87.19 183 LEU A CA 1
ATOM 1427 C C . LEU A 1 183 ? -17.763 2.300 10.591 1.00 87.19 183 LEU A C 1
ATOM 1429 O O . LEU A 1 183 ? -18.486 2.848 11.420 1.00 87.19 183 LEU A O 1
ATOM 1433 N N . GLU A 1 184 ? -18.168 1.284 9.824 1.00 83.19 184 GLU A N 1
ATOM 1434 C CA . GLU A 1 184 ? -19.522 0.706 9.857 1.00 83.19 184 GLU A CA 1
ATOM 1435 C C . GLU A 1 184 ? -19.832 -0.072 11.142 1.00 83.19 184 GLU A C 1
ATOM 1437 O O . GLU A 1 184 ? -20.988 -0.120 11.569 1.00 83.19 184 GLU A O 1
ATOM 1442 N N . ASP A 1 185 ? -18.831 -0.695 11.776 1.00 71.88 185 ASP A N 1
ATOM 1443 C CA . ASP A 1 185 ? -19.050 -1.468 13.002 1.00 71.88 185 ASP A CA 1
ATOM 1444 C C . ASP A 1 185 ? -19.188 -0.550 14.218 1.00 71.88 185 ASP A C 1
ATOM 1446 O O . ASP A 1 185 ? -18.275 -0.443 15.042 1.00 71.88 185 ASP A O 1
ATOM 1450 N N . ASP A 1 186 ? -20.364 0.064 14.369 1.00 69.12 186 ASP A N 1
ATOM 1451 C CA . ASP A 1 186 ? -20.782 0.858 15.533 1.00 69.12 186 ASP A CA 1
ATOM 1452 C C . ASP A 1 186 ? -20.726 0.104 16.868 1.00 69.12 186 ASP A C 1
ATOM 1454 O O . ASP A 1 186 ? -20.864 0.710 17.927 1.00 69.12 186 ASP A O 1
ATOM 1458 N N . THR A 1 187 ? -20.463 -1.202 16.842 1.00 68.12 187 THR A N 1
ATOM 1459 C CA . THR A 1 187 ? -20.449 -2.071 18.017 1.00 68.12 187 THR A CA 1
ATOM 1460 C C . THR A 1 187 ? -19.080 -2.657 18.338 1.00 68.12 187 THR A C 1
ATOM 1462 O O . THR A 1 187 ? -19.018 -3.649 19.072 1.00 68.12 187 THR A O 1
ATOM 1465 N N . LEU A 1 188 ? -17.991 -2.054 17.841 1.00 82.94 188 LEU A N 1
ATOM 1466 C CA . LEU A 1 188 ? -16.631 -2.500 18.145 1.00 82.94 188 LEU A CA 1
ATOM 1467 C C . LEU A 1 188 ? -16.451 -2.706 19.657 1.00 82.94 188 LEU A C 1
ATOM 1469 O O . LEU A 1 188 ? -16.429 -1.762 20.444 1.00 82.94 188 LEU A O 1
ATOM 1473 N N . LYS A 1 189 ? -16.249 -3.964 20.050 1.00 84.56 189 LYS A N 1
ATOM 1474 C CA . LYS A 1 189 ? -15.853 -4.336 21.409 1.00 84.56 189 LYS A CA 1
ATOM 1475 C C . LYS A 1 189 ? -14.395 -4.740 21.410 1.00 84.56 189 LYS A C 1
ATOM 1477 O O . LYS A 1 189 ? -13.970 -5.589 20.626 1.00 84.56 189 LYS A O 1
ATOM 1482 N N . LEU A 1 190 ? -13.647 -4.160 22.33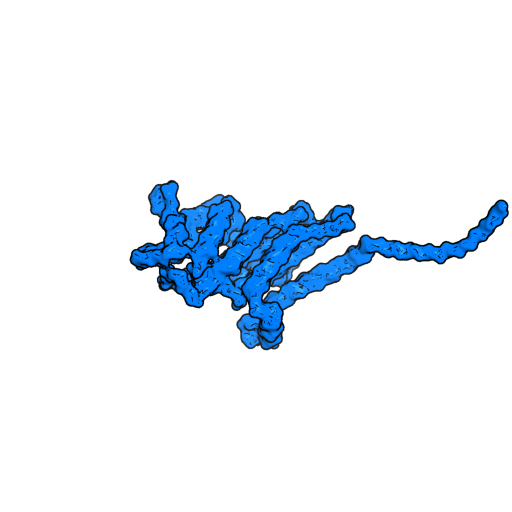9 1.00 87.25 190 LEU A N 1
ATOM 1483 C CA . LEU A 1 190 ? -12.269 -4.555 22.581 1.00 87.25 190 LEU A CA 1
ATOM 1484 C C . LEU A 1 190 ? -12.321 -5.882 23.332 1.00 87.25 190 LEU A C 1
ATOM 1486 O O . LEU A 1 190 ? -12.789 -5.956 24.465 1.00 87.25 190 LEU A O 1
ATOM 1490 N N . VAL A 1 191 ? -11.869 -6.953 22.688 1.00 86.31 191 VAL A N 1
ATOM 1491 C CA . VAL A 1 191 ? -11.853 -8.293 23.280 1.00 86.31 191 VAL A CA 1
ATOM 1492 C C . VAL A 1 191 ? -10.433 -8.836 23.299 1.00 86.31 191 VAL A C 1
ATOM 1494 O O . VAL A 1 191 ? -9.636 -8.568 22.407 1.00 86.31 191 VAL A O 1
ATOM 1497 N N . ALA A 1 192 ? -10.108 -9.642 24.310 1.00 80.69 192 ALA A N 1
ATOM 1498 C CA . ALA A 1 192 ? -8.779 -10.248 24.414 1.00 80.69 192 ALA A CA 1
ATOM 1499 C C . ALA A 1 192 ? -8.449 -11.154 23.212 1.00 80.69 192 ALA A C 1
ATOM 1501 O O . ALA A 1 192 ? -7.299 -11.235 22.789 1.00 80.69 192 ALA A O 1
ATOM 1502 N N . PHE A 1 193 ? -9.468 -11.813 22.646 1.00 80.25 193 PHE A N 1
ATOM 1503 C CA . PHE A 1 193 ? -9.335 -12.717 21.507 1.00 80.25 193 PHE A CA 1
ATOM 1504 C C . PHE A 1 193 ? -10.464 -12.479 20.508 1.00 80.25 193 PHE A C 1
ATOM 1506 O O . PHE A 1 193 ? -11.634 -12.708 20.817 1.00 80.25 193 PHE A O 1
ATOM 1513 N N . HIS A 1 194 ? -10.108 -12.047 19.302 1.00 80.31 194 HIS A N 1
ATOM 1514 C CA . HIS A 1 194 ? -11.058 -11.877 18.211 1.00 80.31 194 HIS A CA 1
ATOM 1515 C C . HIS A 1 194 ? -11.255 -13.200 17.465 1.00 80.31 194 HIS A C 1
ATOM 1517 O O . HIS A 1 194 ? -10.292 -13.901 17.158 1.00 80.31 194 HIS A O 1
ATOM 1523 N N . GLN A 1 195 ? -12.513 -13.536 17.168 1.00 75.00 195 GLN A N 1
ATOM 1524 C CA . GLN A 1 195 ? -12.849 -14.675 16.304 1.00 75.00 195 GLN A CA 1
ATOM 1525 C C . GLN A 1 195 ? -12.694 -14.318 14.821 1.00 75.00 195 GLN A C 1
ATOM 1527 O O . GLN A 1 195 ? -12.329 -15.174 14.021 1.00 75.00 195 GLN A O 1
ATOM 1532 N N . ASP A 1 196 ? -12.934 -13.050 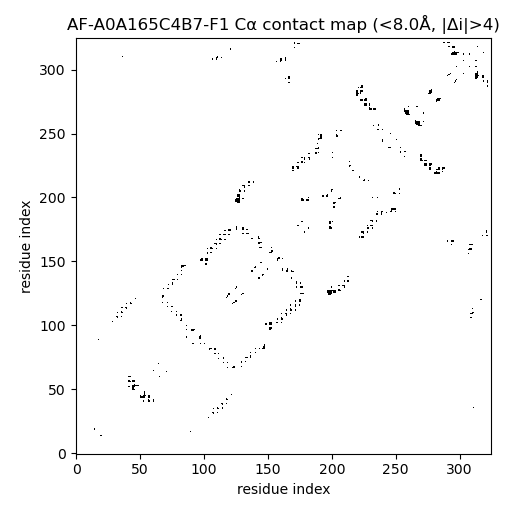14.474 1.00 78.50 196 ASP A N 1
ATOM 1533 C CA . ASP A 1 196 ? -12.723 -12.498 13.141 1.00 78.50 196 ASP A CA 1
ATOM 1534 C C . ASP A 1 196 ? -11.436 -11.654 13.120 1.00 78.50 196 ASP A C 1
ATOM 1536 O O . ASP A 1 196 ? -11.334 -10.620 13.782 1.00 78.50 196 ASP A O 1
ATOM 1540 N N . ALA A 1 197 ? -10.434 -12.110 12.368 1.00 80.62 197 ALA A N 1
ATOM 1541 C CA . ALA A 1 197 ? -9.147 -11.433 12.205 1.00 80.62 197 ALA A CA 1
ATOM 1542 C C . ALA A 1 197 ? -9.067 -10.640 10.890 1.00 80.62 197 ALA A C 1
ATOM 1544 O O . ALA A 1 197 ? -7.974 -10.397 10.379 1.00 80.62 197 ALA A O 1
ATOM 1545 N N . SER A 1 198 ? -10.215 -10.280 10.311 1.00 84.38 198 SER A N 1
ATOM 1546 C CA . SER A 1 198 ? -10.273 -9.630 9.001 1.00 84.38 198 SER A CA 1
ATOM 1547 C C . SER A 1 198 ? -10.005 -8.126 9.002 1.00 84.38 198 SER A C 1
ATOM 1549 O O . SER A 1 198 ? -9.912 -7.546 7.925 1.00 84.38 198 SER A O 1
ATOM 1551 N N . THR A 1 199 ? -9.845 -7.505 10.172 1.00 88.69 199 THR A N 1
ATOM 1552 C CA . THR A 1 199 ? -9.475 -6.092 10.309 1.00 88.69 199 THR A CA 1
ATOM 1553 C C . THR A 1 199 ? -8.197 -5.934 11.129 1.00 88.69 199 THR A C 1
ATOM 1555 O O . THR A 1 199 ? -7.847 -6.779 11.963 1.00 88.69 199 THR A O 1
ATOM 1558 N N . ILE A 1 200 ? -7.506 -4.810 10.929 1.00 91.38 200 ILE A N 1
ATOM 1559 C CA . ILE A 1 200 ? -6.334 -4.424 11.724 1.00 91.38 200 ILE A CA 1
ATOM 1560 C C . ILE A 1 200 ? -6.701 -4.243 13.203 1.00 91.38 200 ILE A C 1
ATOM 1562 O O . ILE A 1 200 ? -5.876 -4.499 14.080 1.00 91.38 200 ILE A O 1
ATOM 1566 N N . LEU A 1 201 ? -7.957 -3.877 13.485 1.00 90.88 201 LEU A N 1
ATOM 1567 C CA . LEU A 1 201 ? -8.463 -3.649 14.834 1.00 90.88 201 LEU A CA 1
ATOM 1568 C C . LEU A 1 201 ? -8.428 -4.894 15.717 1.00 90.88 201 LEU A C 1
ATOM 1570 O O . LEU A 1 201 ? -8.364 -4.738 16.926 1.00 90.88 201 LEU A O 1
ATOM 1574 N N . SER A 1 202 ? -8.422 -6.098 15.139 1.00 87.19 202 SER A N 1
ATOM 1575 C CA . SER A 1 202 ? -8.373 -7.360 15.886 1.00 87.19 202 SER A CA 1
ATOM 1576 C C . SER A 1 202 ? -6.981 -7.720 16.430 1.00 87.19 202 SER A C 1
ATOM 1578 O O . SER A 1 202 ? -6.814 -8.772 17.052 1.00 87.19 202 SER A O 1
ATOM 1580 N N . ALA A 1 203 ? -5.961 -6.899 16.158 1.00 87.38 203 ALA A N 1
ATOM 1581 C CA . ALA A 1 203 ? -4.557 -7.249 16.343 1.00 87.38 203 ALA A CA 1
ATOM 1582 C C . ALA A 1 203 ? -3.766 -6.114 17.027 1.00 87.38 203 ALA A C 1
ATOM 1584 O O . ALA A 1 203 ? -3.037 -5.360 16.382 1.00 87.38 203 ALA A O 1
ATOM 1585 N N . SER A 1 204 ? -3.888 -5.994 18.355 1.00 90.75 204 SER A N 1
ATOM 1586 C CA . SER A 1 204 ? -3.331 -4.873 19.140 1.00 90.75 204 SER A CA 1
ATOM 1587 C C . SER A 1 204 ? -1.823 -4.635 18.964 1.00 90.75 204 SER A C 1
ATOM 1589 O O . SER A 1 204 ? -1.373 -3.490 18.885 1.00 90.75 204 SER A O 1
ATOM 1591 N N . GLN A 1 205 ? -1.023 -5.698 18.852 1.00 92.44 205 GLN A N 1
ATOM 1592 C CA . GLN A 1 205 ? 0.418 -5.575 18.618 1.00 92.44 205 GLN A CA 1
ATOM 1593 C C . GLN A 1 205 ? 0.707 -4.972 17.235 1.00 92.44 205 GLN A C 1
ATOM 1595 O O . GLN A 1 205 ? 1.568 -4.103 17.098 1.00 92.44 205 GLN A O 1
ATOM 1600 N N . GLN A 1 206 ? -0.024 -5.411 16.213 1.00 94.88 206 GLN A N 1
ATOM 1601 C CA . GLN A 1 206 ? 0.086 -4.921 14.844 1.00 94.88 206 GLN A CA 1
ATOM 1602 C C . GLN A 1 206 ? -0.411 -3.474 14.733 1.00 94.88 206 GLN A C 1
ATOM 1604 O O . GLN A 1 206 ? 0.257 -2.667 14.089 1.00 94.88 206 GLN A O 1
ATOM 1609 N N . LEU A 1 207 ? -1.492 -3.112 15.435 1.00 94.44 207 LEU A N 1
ATOM 1610 C CA . LEU A 1 207 ? -1.946 -1.721 15.574 1.00 94.44 207 LEU A CA 1
ATOM 1611 C C . LEU A 1 207 ? -0.832 -0.813 16.102 1.00 94.44 207 LEU A C 1
ATOM 1613 O O . LEU A 1 207 ? -0.570 0.242 15.527 1.00 94.44 207 LEU A O 1
ATOM 1617 N N . ALA A 1 208 ? -0.134 -1.233 17.161 1.00 95.06 208 ALA A N 1
ATOM 1618 C CA . ALA A 1 208 ? 0.969 -0.462 17.727 1.00 95.06 208 ALA A CA 1
ATOM 1619 C C . ALA A 1 208 ? 2.148 -0.305 16.747 1.00 95.06 208 ALA A C 1
ATOM 1621 O O . ALA A 1 208 ? 2.772 0.757 16.702 1.00 95.06 208 ALA A O 1
ATOM 1622 N N . LEU A 1 209 ? 2.449 -1.337 15.949 1.00 95.75 209 LEU A N 1
ATOM 1623 C CA . LEU A 1 209 ? 3.488 -1.277 14.916 1.00 95.75 209 LEU A CA 1
ATOM 1624 C C . LEU A 1 209 ? 3.128 -0.294 13.799 1.00 95.75 209 LEU A C 1
ATOM 1626 O O . LEU A 1 209 ? 3.943 0.570 13.480 1.00 95.75 209 LEU A O 1
ATOM 1630 N N . VAL A 1 210 ? 1.915 -0.388 13.247 1.00 96.88 210 VAL A N 1
ATOM 1631 C CA . VAL A 1 210 ? 1.439 0.546 12.214 1.00 96.88 210 VAL A CA 1
ATOM 1632 C C . VAL A 1 210 ? 1.405 1.969 12.765 1.00 96.88 210 VAL A C 1
ATOM 1634 O O . VAL A 1 210 ? 1.905 2.886 12.122 1.00 96.88 210 VAL A O 1
ATOM 1637 N N . HIS A 1 211 ? 0.921 2.149 13.996 1.00 96.25 211 HIS A N 1
ATOM 1638 C CA . HIS A 1 211 ? 0.891 3.451 14.654 1.00 96.25 211 HIS A CA 1
ATOM 1639 C C . HIS A 1 211 ? 2.274 4.107 14.733 1.00 96.25 211 HIS A C 1
ATOM 1641 O O . HIS A 1 211 ? 2.404 5.293 14.439 1.00 96.25 211 HIS A O 1
ATOM 1647 N N . ASN A 1 212 ? 3.308 3.345 15.109 1.00 94.50 212 ASN A N 1
ATOM 1648 C CA . ASN A 1 212 ? 4.680 3.853 15.138 1.00 94.50 212 ASN A CA 1
ATOM 1649 C C . ASN A 1 212 ? 5.140 4.339 13.764 1.00 94.50 212 ASN A C 1
ATOM 1651 O O . ASN A 1 212 ? 5.769 5.385 13.677 1.00 94.50 212 ASN A O 1
ATOM 1655 N N . LEU A 1 213 ? 4.834 3.589 12.705 1.00 94.81 213 LEU A N 1
ATOM 1656 C CA . LEU A 1 213 ? 5.236 3.955 11.349 1.00 94.81 213 LEU A CA 1
ATOM 1657 C C . LEU A 1 213 ? 4.518 5.229 10.898 1.00 94.81 213 LEU A C 1
ATOM 1659 O O . LEU A 1 213 ? 5.176 6.181 10.484 1.00 94.81 213 LEU A O 1
ATOM 1663 N N . VAL A 1 214 ? 3.194 5.284 11.064 1.00 94.44 214 VAL A N 1
ATOM 1664 C CA . VAL A 1 214 ? 2.381 6.412 10.591 1.00 94.44 214 VAL A CA 1
ATOM 1665 C C . VAL A 1 214 ? 2.720 7.711 11.318 1.00 94.44 214 VAL A C 1
ATOM 1667 O O . VAL A 1 214 ? 2.935 8.727 10.667 1.00 94.44 214 VAL A O 1
ATOM 1670 N N . VAL A 1 215 ? 2.834 7.691 12.650 1.00 89.69 215 VAL A N 1
ATOM 1671 C CA . VAL A 1 215 ? 3.101 8.912 13.437 1.00 89.69 215 VAL A CA 1
ATOM 1672 C C . VAL A 1 215 ? 4.541 9.413 13.279 1.00 89.69 215 VAL A C 1
ATOM 1674 O O . VAL A 1 215 ? 4.806 10.592 13.490 1.00 89.69 215 VAL A O 1
ATOM 1677 N N . CYS A 1 216 ? 5.486 8.552 12.890 1.00 86.62 216 CYS A N 1
ATOM 1678 C CA . CYS A 1 216 ? 6.860 8.976 12.620 1.00 86.62 216 CYS A CA 1
ATOM 1679 C C . CYS A 1 216 ? 7.047 9.627 11.236 1.00 86.62 216 CYS A C 1
ATOM 1681 O O . CYS A 1 216 ? 8.089 10.249 11.014 1.00 86.62 216 CYS A O 1
ATOM 1683 N N . ALA A 1 217 ? 6.084 9.513 10.313 1.00 84.75 217 ALA A N 1
ATOM 1684 C CA . ALA A 1 217 ? 6.159 10.192 9.021 1.00 84.75 217 ALA A CA 1
ATOM 1685 C C . ALA A 1 217 ? 5.724 11.658 9.135 1.00 84.75 217 ALA A C 1
ATOM 1687 O O . ALA A 1 217 ? 4.543 11.967 9.242 1.00 84.75 217 ALA A O 1
ATOM 1688 N N . ASN A 1 218 ? 6.696 12.565 9.023 1.00 83.56 218 ASN A N 1
ATOM 1689 C CA . ASN A 1 218 ? 6.464 14.013 8.963 1.00 83.56 218 ASN A CA 1
ATOM 1690 C C . ASN A 1 218 ? 6.411 14.561 7.524 1.00 83.56 218 ASN A C 1
ATOM 1692 O O . ASN A 1 218 ? 6.469 15.773 7.324 1.00 83.56 218 ASN A O 1
ATOM 1696 N N . ASP A 1 219 ? 6.345 13.691 6.515 1.00 91.44 219 ASP A N 1
ATOM 1697 C CA . ASP A 1 219 ? 6.281 14.097 5.112 1.00 91.44 219 ASP A CA 1
ATOM 1698 C C . ASP A 1 219 ? 4.808 14.262 4.671 1.00 91.44 219 ASP A C 1
ATOM 1700 O O . ASP A 1 219 ? 4.031 13.307 4.766 1.00 91.44 219 ASP A O 1
ATOM 1704 N N . PRO A 1 220 ? 4.409 15.444 4.152 1.00 92.19 220 PRO A N 1
ATOM 1705 C CA . PRO A 1 220 ? 3.067 15.700 3.630 1.00 92.19 220 PRO A CA 1
ATOM 1706 C C . PRO A 1 220 ? 2.546 14.685 2.606 1.00 92.19 220 PRO A C 1
ATOM 1708 O O . PRO A 1 220 ? 1.330 14.561 2.454 1.00 92.19 220 PRO A O 1
ATOM 1711 N N . ARG A 1 221 ? 3.422 13.967 1.886 1.00 92.88 221 ARG A N 1
ATOM 1712 C CA . ARG A 1 221 ? 3.023 12.905 0.940 1.00 92.88 221 ARG A CA 1
ATOM 1713 C C . ARG A 1 221 ? 2.196 11.811 1.604 1.00 92.88 221 ARG A C 1
ATOM 1715 O O . ARG A 1 221 ? 1.253 11.322 0.993 1.00 92.88 221 ARG A O 1
ATOM 1722 N N . TYR A 1 222 ? 2.460 11.522 2.875 1.00 94.38 222 TYR A N 1
ATOM 1723 C CA . TYR A 1 222 ? 1.725 10.530 3.659 1.00 94.38 222 TYR A CA 1
ATOM 1724 C C . TYR A 1 222 ? 0.385 11.055 4.199 1.00 94.38 222 TYR A C 1
ATOM 1726 O O . TYR A 1 222 ? -0.337 10.307 4.850 1.00 94.38 222 TYR A O 1
ATOM 1734 N N . GLY A 1 223 ? 0.010 12.308 3.909 1.00 93.88 223 GLY A N 1
ATOM 1735 C CA . GLY A 1 223 ? -1.225 12.943 4.386 1.00 93.88 223 GLY A CA 1
ATOM 1736 C C . GLY A 1 223 ? -2.488 12.073 4.269 1.00 93.88 223 GLY A C 1
ATOM 1737 O O . GLY A 1 223 ? -3.188 11.937 5.273 1.00 93.88 223 GLY A O 1
ATOM 1738 N N . PRO A 1 224 ? -2.777 11.434 3.114 1.00 94.75 224 PRO A N 1
ATOM 1739 C CA . PRO A 1 224 ? -3.929 10.536 2.975 1.00 94.75 224 PRO A CA 1
ATOM 1740 C C . PRO A 1 224 ? -3.888 9.328 3.923 1.00 94.75 224 PRO A C 1
ATOM 1742 O O . PRO A 1 224 ? -4.902 8.981 4.523 1.00 94.75 224 PRO A O 1
ATOM 1745 N N . ILE A 1 225 ? -2.709 8.727 4.113 1.00 95.88 225 ILE A N 1
ATOM 1746 C CA . ILE A 1 225 ? -2.501 7.594 5.030 1.00 95.88 225 ILE A CA 1
ATOM 1747 C C . ILE A 1 225 ? -2.715 8.055 6.471 1.00 95.88 225 ILE A C 1
ATOM 1749 O O . ILE A 1 225 ? -3.404 7.391 7.240 1.00 95.88 225 ILE A O 1
ATOM 1753 N N . THR A 1 226 ? -2.161 9.212 6.834 1.00 95.25 226 THR A N 1
ATOM 1754 C CA . THR A 1 226 ? -2.302 9.791 8.173 1.00 95.25 226 THR A CA 1
ATOM 1755 C C . THR A 1 226 ? -3.757 10.144 8.490 1.00 95.25 226 THR A C 1
ATOM 1757 O O . THR A 1 226 ? -4.225 9.877 9.598 1.00 95.25 226 THR A O 1
ATOM 1760 N N . LEU A 1 227 ? -4.495 10.677 7.511 1.00 95.06 227 LEU A N 1
ATOM 1761 C CA . LEU A 1 227 ? -5.930 10.942 7.623 1.00 95.06 227 LEU A CA 1
ATOM 1762 C C . LEU A 1 227 ? -6.725 9.646 7.838 1.00 95.06 227 LEU A C 1
ATOM 1764 O O . LEU A 1 227 ? -7.494 9.551 8.794 1.00 95.06 227 LEU A O 1
ATOM 1768 N N . ALA A 1 228 ? -6.502 8.635 6.995 1.00 95.50 228 ALA A N 1
ATOM 1769 C CA . ALA A 1 228 ? -7.145 7.330 7.124 1.00 95.50 228 ALA A CA 1
ATOM 1770 C C . ALA A 1 228 ? -6.830 6.674 8.479 1.00 95.50 228 ALA A C 1
ATOM 1772 O O . ALA A 1 228 ? -7.711 6.136 9.149 1.00 95.50 228 ALA A O 1
ATOM 1773 N N . TRP A 1 229 ? -5.585 6.789 8.940 1.00 96.69 229 TRP A N 1
ATOM 1774 C CA . TRP A 1 229 ? -5.168 6.259 10.230 1.00 96.69 229 TRP A CA 1
ATOM 1775 C C . TRP A 1 229 ? -5.854 6.950 11.413 1.00 96.69 229 TRP A C 1
ATOM 1777 O O . TRP A 1 229 ? -6.206 6.280 12.383 1.00 96.69 229 TRP A O 1
ATOM 1787 N N . ALA A 1 230 ? -6.114 8.259 11.341 1.00 95.50 230 ALA A N 1
ATOM 1788 C CA . ALA A 1 230 ? -6.906 8.948 12.362 1.00 95.50 230 ALA A CA 1
ATOM 1789 C C . ALA A 1 230 ? -8.314 8.336 12.497 1.00 95.50 230 ALA A C 1
ATOM 1791 O O . ALA A 1 230 ? -8.782 8.125 13.617 1.00 95.50 230 ALA A O 1
ATOM 1792 N N . CYS A 1 231 ? -8.950 7.971 11.379 1.00 94.19 231 CYS A N 1
ATOM 1793 C CA . CYS A 1 231 ? -10.236 7.265 11.378 1.00 94.19 231 CYS A CA 1
ATOM 1794 C C . CYS A 1 231 ? -10.132 5.871 12.017 1.00 94.19 231 CYS A C 1
ATOM 1796 O O . CYS A 1 231 ? -11.003 5.484 12.796 1.00 94.19 231 CYS A O 1
ATOM 1798 N N . VAL A 1 232 ? -9.041 5.139 11.762 1.00 95.00 232 VAL A N 1
ATOM 1799 C CA . VAL A 1 232 ? -8.785 3.847 12.422 1.00 95.00 232 VAL A CA 1
ATOM 1800 C C . VAL A 1 232 ? -8.626 4.011 13.931 1.00 95.00 232 VAL A C 1
ATOM 1802 O O . VAL A 1 232 ? -9.174 3.208 14.677 1.00 95.00 232 VAL A O 1
ATOM 1805 N N . LEU A 1 233 ? -7.908 5.040 14.399 1.00 95.31 233 LEU A N 1
ATOM 1806 C CA . LEU A 1 233 ? -7.670 5.285 15.829 1.00 95.31 233 LEU A CA 1
ATOM 1807 C C . LEU A 1 233 ? -8.915 5.758 16.589 1.00 95.31 233 LEU A C 1
ATOM 1809 O O . LEU A 1 233 ? -9.015 5.508 17.791 1.00 95.31 233 LEU A O 1
ATOM 1813 N N . PHE A 1 234 ? -9.854 6.416 15.907 1.00 94.12 234 PHE A N 1
ATOM 1814 C CA . PHE A 1 234 ? -11.117 6.860 16.496 1.00 94.12 234 PHE A CA 1
ATOM 1815 C C . PHE A 1 234 ? -11.899 5.691 17.114 1.00 94.12 234 PHE A C 1
ATOM 1817 O O . PHE A 1 234 ? -12.325 5.770 18.264 1.00 94.12 234 PHE A O 1
ATOM 1824 N N . ARG A 1 235 ? -12.010 4.562 16.404 1.00 92.31 235 ARG A N 1
ATOM 1825 C CA . ARG A 1 235 ? -12.811 3.410 16.850 1.00 92.31 235 ARG A CA 1
ATOM 1826 C C . ARG A 1 235 ? -12.327 2.761 18.160 1.00 92.31 235 ARG A C 1
ATOM 1828 O O . ARG A 1 235 ? -13.135 2.661 19.081 1.00 92.31 235 ARG A O 1
ATOM 1835 N N . PRO A 1 236 ? -11.059 2.323 18.315 1.00 92.75 236 PRO A N 1
ATOM 1836 C CA . PRO A 1 236 ? -10.590 1.736 19.565 1.00 92.75 236 PRO A CA 1
ATOM 1837 C C . PRO A 1 236 ? -10.573 2.751 20.714 1.00 92.75 236 PRO A C 1
ATOM 1839 O O . PRO A 1 236 ? -10.751 2.344 21.858 1.00 92.75 236 PRO A O 1
ATOM 1842 N N . HIS A 1 237 ? -10.398 4.049 20.430 1.00 93.38 237 HIS A N 1
ATOM 1843 C CA . HIS A 1 237 ? -10.529 5.097 21.443 1.00 93.38 237 HIS A CA 1
ATOM 1844 C C . HIS A 1 237 ? -11.958 5.159 21.994 1.00 93.38 237 HIS A C 1
ATOM 1846 O O . HIS A 1 237 ? -12.155 4.984 23.193 1.00 93.38 237 HIS A O 1
ATOM 1852 N N . THR A 1 238 ? -12.959 5.339 21.128 1.00 91.94 238 THR A N 1
ATOM 1853 C CA . THR A 1 238 ? -14.371 5.397 21.539 1.00 91.94 238 THR A CA 1
ATOM 1854 C C . THR A 1 238 ? -14.816 4.103 22.217 1.00 91.94 238 THR A C 1
ATOM 1856 O O . THR A 1 238 ? -15.428 4.142 23.281 1.00 91.94 238 THR A O 1
ATOM 1859 N N . ALA A 1 239 ? -14.417 2.946 21.683 1.00 92.19 239 ALA A N 1
ATOM 1860 C CA . ALA A 1 239 ? -14.725 1.657 22.294 1.00 92.19 239 ALA A CA 1
ATOM 1861 C C . ALA A 1 239 ? -14.155 1.524 23.717 1.00 92.19 239 ALA A C 1
ATOM 1863 O O . ALA A 1 239 ? -14.769 0.864 24.554 1.00 92.19 239 ALA A O 1
ATOM 1864 N N . ALA A 1 240 ? -12.992 2.117 23.999 1.00 93.31 240 ALA A N 1
ATOM 1865 C CA . ALA A 1 240 ? -12.404 2.116 25.334 1.00 93.31 240 ALA A CA 1
ATOM 1866 C C . ALA A 1 240 ? -13.113 3.074 26.306 1.00 93.31 240 ALA A C 1
ATOM 1868 O O . ALA A 1 240 ? -13.177 2.769 27.492 1.00 93.31 240 ALA A O 1
ATOM 1869 N N . GLU A 1 241 ? -13.654 4.198 25.826 1.00 91.94 241 GLU A N 1
ATOM 1870 C CA . GLU A 1 241 ? -14.446 5.125 26.653 1.00 91.94 241 GLU A CA 1
ATOM 1871 C C . GLU A 1 241 ? -15.806 4.537 27.053 1.00 91.94 241 GLU A C 1
ATOM 1873 O O . GLU A 1 241 ? -16.314 4.822 28.137 1.00 91.94 241 GLU A O 1
ATOM 1878 N N . GLU A 1 242 ? -16.393 3.708 26.189 1.00 91.50 242 GLU A N 1
ATOM 1879 C CA . GLU A 1 242 ? -17.707 3.090 26.405 1.00 91.50 242 GLU A CA 1
ATOM 1880 C C . GLU A 1 242 ? -17.657 1.790 27.227 1.00 91.50 242 GLU A C 1
ATOM 1882 O O . GLU A 1 242 ? -18.696 1.302 27.678 1.00 91.50 242 GLU A O 1
ATOM 1887 N N . GLN A 1 243 ? -16.471 1.204 27.418 1.00 91.62 243 GLN A N 1
ATOM 1888 C CA . GLN A 1 243 ? -16.291 -0.066 28.124 1.00 91.62 243 GLN A CA 1
ATOM 1889 C C . GLN A 1 243 ? -15.757 0.128 29.546 1.00 91.62 243 GLN A C 1
ATOM 1891 O O . GLN A 1 243 ? -14.790 0.845 29.775 1.00 91.62 243 GLN A O 1
ATOM 1896 N N . ASP A 1 244 ? -16.326 -0.614 30.501 1.00 89.69 244 ASP A N 1
ATOM 1897 C CA . ASP A 1 244 ? -15.906 -0.574 31.912 1.00 89.69 244 ASP A CA 1
ATOM 1898 C C . ASP A 1 244 ? -14.483 -1.113 32.142 1.00 89.69 244 ASP A C 1
ATOM 1900 O O . ASP A 1 244 ? -13.820 -0.752 33.116 1.00 89.69 244 ASP A O 1
ATOM 1904 N N . ALA A 1 245 ? -14.024 -2.026 31.281 1.00 91.94 245 ALA A N 1
ATOM 1905 C CA . ALA A 1 245 ? -12.725 -2.672 31.395 1.00 91.94 245 ALA A CA 1
ATOM 1906 C C . ALA A 1 245 ? -12.092 -2.869 30.017 1.00 91.94 245 ALA A C 1
ATOM 1908 O O . ALA A 1 245 ? -12.695 -3.455 29.119 1.00 91.94 245 ALA A O 1
ATOM 1909 N N . ILE A 1 246 ? -10.844 -2.423 29.884 1.00 93.69 246 ILE A N 1
ATOM 1910 C CA . ILE A 1 246 ? -10.040 -2.601 28.676 1.00 93.69 246 ILE A CA 1
ATOM 1911 C C . ILE A 1 246 ? -9.260 -3.919 28.805 1.00 93.69 246 ILE A C 1
ATOM 1913 O O . ILE A 1 246 ? -8.630 -4.148 29.840 1.00 93.69 246 ILE A O 1
ATOM 1917 N N . PRO A 1 247 ? -9.258 -4.791 27.783 1.00 94.00 247 PRO A N 1
ATOM 1918 C CA . PRO A 1 247 ? -8.418 -5.984 27.790 1.00 94.00 247 PRO A CA 1
ATOM 1919 C C . PRO A 1 247 ? -6.919 -5.654 27.889 1.00 94.00 247 PRO A C 1
ATOM 1921 O O . PRO A 1 247 ? -6.436 -4.731 27.231 1.00 94.00 247 PRO A O 1
ATOM 1924 N N . GLU A 1 248 ? -6.160 -6.464 28.634 1.00 93.00 248 GLU A N 1
ATOM 1925 C CA . GLU A 1 248 ? -4.721 -6.253 28.894 1.00 93.00 248 GLU A CA 1
ATOM 1926 C C . GLU A 1 248 ? -3.888 -6.081 27.611 1.00 93.00 248 GLU A C 1
ATOM 1928 O O . GLU A 1 248 ? -2.959 -5.277 27.553 1.00 93.00 248 GLU A O 1
ATOM 1933 N N . ASN A 1 249 ? -4.235 -6.800 26.539 1.00 92.25 249 ASN A N 1
ATOM 1934 C CA . ASN A 1 249 ? -3.529 -6.717 25.260 1.00 92.25 249 ASN A CA 1
ATOM 1935 C C . ASN A 1 249 ? -3.733 -5.377 24.530 1.00 92.25 249 ASN A C 1
ATOM 1937 O O . ASN A 1 249 ? -2.931 -5.060 23.651 1.00 92.25 249 ASN A O 1
ATOM 1941 N N . TYR A 1 250 ? -4.768 -4.604 24.870 1.00 93.75 250 TYR A N 1
ATOM 1942 C CA . TYR A 1 250 ? -5.033 -3.272 24.315 1.00 93.75 250 TYR A CA 1
ATOM 1943 C C . TYR A 1 250 ? -4.636 -2.138 25.260 1.00 93.75 250 TYR A C 1
ATOM 1945 O O . TYR A 1 250 ? -4.395 -1.035 24.779 1.00 93.75 250 TYR A O 1
ATOM 1953 N N . GLU A 1 251 ? -4.517 -2.388 26.565 1.00 93.50 251 GLU A N 1
ATOM 1954 C CA . GLU A 1 251 ? -4.299 -1.361 27.594 1.00 93.50 251 GLU A CA 1
ATOM 1955 C C . GLU A 1 251 ? -3.148 -0.400 27.254 1.00 93.50 251 GLU A C 1
ATOM 1957 O O . GLU A 1 251 ? -3.339 0.816 27.197 1.00 93.50 251 GLU A O 1
ATOM 1962 N N . ALA A 1 252 ? -1.970 -0.940 26.927 1.00 93.50 252 ALA A N 1
ATOM 1963 C CA . ALA A 1 252 ? -0.802 -0.132 26.578 1.00 93.50 252 ALA A CA 1
ATOM 1964 C C . ALA A 1 252 ? -1.017 0.720 25.313 1.00 93.50 252 ALA A C 1
ATOM 1966 O O . ALA A 1 252 ? -0.527 1.848 25.226 1.00 93.50 252 ALA A O 1
ATOM 1967 N N . PHE A 1 253 ? -1.744 0.189 24.326 1.00 94.75 253 PHE A N 1
ATOM 1968 C CA . PHE A 1 253 ? -2.043 0.907 23.089 1.00 94.75 253 PHE A CA 1
ATOM 1969 C C . PHE A 1 253 ? -3.091 2.000 23.318 1.00 94.75 253 PHE A C 1
ATOM 1971 O O . PHE A 1 253 ? -2.882 3.130 22.885 1.00 94.75 253 PHE A O 1
ATOM 1978 N N . ILE A 1 254 ? -4.165 1.702 24.055 1.00 95.56 254 ILE A N 1
ATOM 1979 C CA . ILE A 1 254 ? -5.205 2.678 24.396 1.00 95.56 254 ILE A CA 1
ATOM 1980 C C . ILE A 1 254 ? -4.621 3.828 25.213 1.00 95.56 254 ILE A C 1
ATOM 1982 O O . ILE A 1 254 ? -4.812 4.985 24.847 1.00 95.56 254 ILE A O 1
ATOM 1986 N N . HIS A 1 255 ? -3.832 3.534 26.251 1.00 93.19 255 HIS A N 1
ATOM 1987 C CA . HIS A 1 255 ? -3.171 4.570 27.049 1.00 93.19 255 HIS A CA 1
ATOM 1988 C C . HIS A 1 255 ? -2.316 5.502 26.179 1.00 93.19 255 HIS A C 1
ATOM 1990 O O . HIS A 1 255 ? -2.247 6.706 26.415 1.00 93.19 255 HIS A O 1
ATOM 1996 N N . ARG A 1 256 ? -1.664 4.957 25.149 1.00 92.25 256 ARG A N 1
ATOM 1997 C CA . ARG A 1 256 ? -0.837 5.736 24.227 1.00 92.25 256 ARG A CA 1
ATOM 1998 C C . ARG A 1 256 ? -1.646 6.677 23.328 1.00 92.25 256 ARG A C 1
ATOM 2000 O O . ARG A 1 256 ? -1.134 7.737 22.981 1.00 92.25 256 ARG A O 1
ATOM 2007 N N . ILE A 1 257 ? -2.857 6.296 22.927 1.00 93.81 257 ILE A N 1
ATOM 2008 C CA . ILE A 1 257 ? -3.690 7.094 22.009 1.00 93.81 257 ILE A CA 1
ATOM 2009 C C . ILE A 1 257 ? -4.736 7.962 22.728 1.00 93.81 257 ILE A C 1
ATOM 2011 O O . ILE A 1 257 ? -5.371 8.798 22.085 1.00 93.81 257 ILE A O 1
ATOM 2015 N N . ALA A 1 258 ? -4.908 7.778 24.041 1.00 90.31 258 ALA A N 1
ATOM 2016 C CA . ALA A 1 258 ? -5.948 8.420 24.843 1.00 90.31 258 ALA A CA 1
ATOM 2017 C C . ALA A 1 258 ? -5.851 9.951 24.863 1.00 90.31 258 ALA A C 1
ATOM 2019 O O . ALA A 1 258 ? -6.865 10.633 24.767 1.00 90.31 258 ALA A O 1
ATOM 2020 N N . PHE A 1 259 ? -4.648 10.518 24.982 1.00 88.50 259 PHE A N 1
ATOM 2021 C CA . PHE A 1 259 ? -4.480 11.970 25.003 1.00 88.50 259 PHE A CA 1
ATOM 2022 C C . PHE A 1 259 ? -3.094 12.403 24.536 1.00 88.50 259 PHE A C 1
ATOM 2024 O O . PHE A 1 259 ? -2.103 11.698 24.728 1.00 88.50 259 PHE A O 1
ATOM 2031 N N . VAL A 1 260 ? -3.024 13.605 23.963 1.00 86.19 260 VAL A N 1
ATOM 2032 C CA . VAL A 1 260 ? -1.762 14.300 23.681 1.00 86.19 260 VAL A CA 1
ATOM 2033 C C . VAL A 1 260 ? -1.403 15.171 24.890 1.00 86.19 260 VAL A C 1
ATOM 2035 O O . VAL A 1 260 ? -2.115 16.144 25.144 1.00 86.19 260 VAL A O 1
ATOM 2038 N N . PRO A 1 261 ? -0.322 14.869 25.640 1.00 79.62 261 PRO A N 1
ATOM 2039 C CA . PRO A 1 261 ? 0.009 15.594 26.874 1.00 79.62 261 PRO A CA 1
ATOM 2040 C C . PRO A 1 261 ? 0.286 17.087 26.669 1.00 79.62 261 PRO A C 1
ATOM 2042 O O . PRO A 1 261 ? 0.097 17.884 27.579 1.00 79.62 261 PRO A O 1
ATOM 2045 N N . GLU A 1 262 ? 0.761 17.451 25.480 1.00 81.62 262 GLU A N 1
ATOM 2046 C CA . GLU A 1 262 ? 1.177 18.809 25.121 1.00 81.62 262 GLU A CA 1
ATOM 2047 C C . GLU A 1 262 ? 0.022 19.668 24.578 1.00 81.62 262 GLU A C 1
ATOM 2049 O O . GLU A 1 262 ? 0.212 20.853 24.309 1.00 81.62 262 GLU A O 1
ATOM 2054 N N . SER A 1 263 ? -1.173 19.091 24.407 1.00 82.44 263 SER A N 1
ATOM 2055 C CA . SER A 1 263 ? -2.340 19.807 23.891 1.00 82.44 263 SER A CA 1
ATOM 2056 C C . SER A 1 263 ? -3.074 20.565 24.998 1.00 82.44 263 SER A C 1
ATOM 2058 O O . SER A 1 263 ? -3.401 19.989 26.036 1.00 82.44 263 SER A O 1
ATOM 2060 N N . ASP A 1 264 ? -3.403 21.833 24.740 1.00 80.06 264 ASP A N 1
ATOM 2061 C CA . ASP A 1 264 ? -4.262 22.664 25.590 1.00 80.06 264 ASP A CA 1
ATOM 2062 C C . ASP A 1 264 ? -5.450 23.210 24.765 1.00 80.06 264 ASP A C 1
ATOM 2064 O O . ASP A 1 264 ? -5.243 24.068 23.900 1.00 80.06 264 ASP A O 1
ATOM 2068 N N . PRO A 1 265 ? -6.689 22.710 24.966 1.00 84.69 265 PRO A N 1
ATOM 2069 C CA . PRO A 1 265 ? -7.085 21.693 25.946 1.00 84.69 265 PRO A CA 1
ATOM 2070 C C . PRO A 1 265 ? -6.578 20.279 25.589 1.00 84.69 265 PRO A C 1
ATOM 2072 O O . PRO A 1 265 ? -6.270 20.013 24.420 1.00 84.69 265 PRO A O 1
ATOM 2075 N N . PRO A 1 266 ? -6.531 19.343 26.563 1.00 85.56 266 PRO A N 1
ATOM 2076 C CA . PRO A 1 266 ? -6.235 17.941 26.291 1.00 85.56 266 PRO A CA 1
ATOM 2077 C C . PRO A 1 266 ? -7.208 17.379 25.255 1.00 85.56 266 PRO A C 1
ATOM 2079 O O . PRO A 1 266 ? -8.422 17.546 25.380 1.00 85.56 266 PRO A O 1
ATOM 2082 N N . MET A 1 267 ? -6.674 16.707 24.239 1.00 91.94 267 MET A N 1
ATOM 2083 C CA . MET A 1 267 ? -7.470 16.071 23.193 1.00 91.94 267 MET A CA 1
ATOM 2084 C C . MET A 1 267 ? -6.942 14.669 22.879 1.00 91.94 267 MET A C 1
ATOM 2086 O O . MET A 1 267 ? -5.737 14.427 23.036 1.00 91.94 267 MET A O 1
ATOM 2090 N N . PRO A 1 268 ? -7.810 13.766 22.395 1.00 93.06 268 PRO A N 1
ATOM 2091 C CA . PRO A 1 268 ? -7.397 12.462 21.899 1.00 93.06 268 PRO A CA 1
ATOM 2092 C C . PRO A 1 268 ? -6.374 12.552 20.769 1.00 93.06 268 PRO A C 1
ATOM 2094 O O . PRO A 1 268 ? -6.425 13.459 19.931 1.00 93.06 268 PRO A O 1
ATOM 2097 N N . LEU A 1 269 ? -5.480 11.564 20.686 1.00 92.94 269 LEU A N 1
ATOM 2098 C CA . LEU A 1 269 ? -4.430 11.556 19.666 1.00 92.94 269 LEU A CA 1
ATOM 2099 C C . LEU A 1 269 ? -4.995 11.490 18.242 1.00 92.94 269 LEU A C 1
ATOM 2101 O O . LEU A 1 269 ? -4.465 12.147 17.350 1.00 92.94 269 LEU A O 1
ATOM 2105 N N . TYR A 1 270 ? -6.095 10.760 18.023 1.00 94.56 270 TYR A N 1
ATOM 2106 C CA . TYR A 1 270 ? -6.732 10.703 16.703 1.00 94.56 270 TYR A CA 1
ATOM 2107 C C . TYR A 1 270 ? -7.202 12.091 16.236 1.00 94.56 270 TYR A C 1
ATOM 2109 O O . TYR A 1 270 ? -7.065 12.419 15.061 1.00 94.56 270 TYR A O 1
ATOM 2117 N N . HIS A 1 271 ? -7.693 12.934 17.155 1.00 94.56 271 HIS A N 1
ATOM 2118 C CA . HIS A 1 271 ? -8.133 14.293 16.843 1.00 94.56 271 HIS A CA 1
ATOM 2119 C C . HIS A 1 271 ? -6.943 15.180 16.469 1.00 94.56 271 HIS A C 1
ATOM 2121 O O . HIS A 1 271 ? -7.002 15.922 15.492 1.00 94.56 271 HIS A O 1
ATOM 2127 N N . HIS A 1 272 ? -5.833 15.057 17.199 1.00 92.31 272 HIS A N 1
ATOM 2128 C CA . HIS A 1 272 ? -4.599 15.769 16.879 1.00 92.31 272 HIS A CA 1
ATOM 2129 C C . HIS A 1 272 ? -4.050 15.389 15.493 1.00 92.31 272 HIS A C 1
ATOM 2131 O O . HIS A 1 272 ? -3.728 16.267 14.694 1.00 92.31 272 HIS A O 1
ATOM 2137 N N . ILE A 1 273 ? -4.005 14.089 15.181 1.00 93.00 273 ILE A N 1
ATOM 2138 C CA . ILE A 1 273 ? -3.560 13.578 13.875 1.00 93.00 273 ILE A CA 1
ATOM 2139 C C . ILE A 1 273 ? -4.488 14.062 12.753 1.00 93.00 273 ILE A C 1
ATOM 2141 O O . ILE A 1 273 ? -4.010 14.495 11.705 1.00 93.00 273 ILE A O 1
ATOM 2145 N N . LEU A 1 274 ? -5.804 14.041 12.982 1.00 93.06 274 LEU A N 1
ATOM 2146 C CA . LEU A 1 274 ? -6.792 14.558 12.037 1.00 93.06 274 LEU A CA 1
ATOM 2147 C C . LEU A 1 274 ? -6.560 16.047 11.741 1.00 93.06 274 LEU A C 1
ATOM 2149 O O . LEU A 1 274 ? -6.526 16.443 10.578 1.00 93.06 274 LEU A O 1
ATOM 2153 N N . MET A 1 275 ? -6.355 16.870 12.774 1.00 91.69 275 MET A N 1
ATOM 2154 C CA . MET A 1 275 ? -6.063 18.296 12.593 1.00 91.69 275 MET A CA 1
ATOM 2155 C C . MET A 1 275 ? -4.758 18.531 11.833 1.00 91.69 275 MET A C 1
ATOM 2157 O O . MET A 1 275 ? -4.709 19.417 10.982 1.00 91.69 275 MET A O 1
ATOM 2161 N N . TRP A 1 276 ? -3.716 17.741 12.109 1.00 90.38 276 TRP A N 1
ATOM 2162 C CA . TRP A 1 276 ? -2.462 17.813 11.360 1.00 90.38 276 TRP A CA 1
ATOM 2163 C C . TRP A 1 276 ? -2.676 17.479 9.882 1.00 90.38 276 TRP A C 1
ATOM 2165 O O . TRP A 1 276 ? -2.254 18.242 9.017 1.00 90.38 276 TRP A O 1
ATOM 2175 N N . ALA A 1 277 ? -3.389 16.390 9.579 1.00 91.19 277 ALA A N 1
ATOM 2176 C CA . ALA A 1 277 ? -3.640 15.967 8.202 1.00 91.19 277 ALA A CA 1
ATOM 2177 C C . ALA A 1 277 ? -4.459 17.002 7.408 1.00 91.19 277 ALA A C 1
ATOM 2179 O O . ALA A 1 277 ? -4.249 17.172 6.207 1.00 91.19 277 ALA A O 1
ATOM 2180 N N . LEU A 1 278 ? -5.363 17.718 8.084 1.00 91.06 278 LEU A N 1
ATOM 2181 C CA . LEU A 1 278 ? -6.178 18.794 7.511 1.00 91.06 278 LEU A CA 1
ATOM 2182 C C . LEU A 1 278 ? -5.478 20.165 7.507 1.00 91.06 278 LEU A C 1
ATOM 2184 O O . LEU A 1 278 ? -6.053 21.139 7.015 1.00 91.06 278 LEU A O 1
ATOM 2188 N N . HIS A 1 279 ? -4.258 20.269 8.040 1.00 91.19 279 HIS A N 1
ATOM 2189 C CA . HIS A 1 279 ? -3.503 21.516 8.035 1.00 91.19 279 HIS A CA 1
ATOM 2190 C C . HIS A 1 279 ? -3.132 21.926 6.601 1.00 91.19 279 HIS A C 1
ATOM 2192 O O . HIS A 1 279 ? -2.821 21.085 5.752 1.00 91.19 279 HIS A O 1
ATOM 2198 N N . SER A 1 280 ? -3.102 23.236 6.330 1.00 87.00 280 SER A N 1
ATOM 2199 C CA . SER A 1 280 ? -2.827 23.782 4.990 1.00 87.00 280 SER A CA 1
ATOM 2200 C C . SER A 1 280 ? -1.472 23.365 4.419 1.00 87.00 280 SER A C 1
ATOM 2202 O O . SER A 1 280 ? -1.309 23.309 3.207 1.00 87.00 280 SER A O 1
ATOM 2204 N N . ASP A 1 281 ? -0.508 23.071 5.290 1.00 87.62 281 ASP A N 1
ATOM 2205 C CA . ASP A 1 281 ? 0.848 22.674 4.893 1.00 87.62 281 ASP A CA 1
ATOM 2206 C C . ASP A 1 281 ? 0.925 21.212 4.428 1.00 87.62 281 ASP A C 1
ATOM 2208 O O . ASP A 1 281 ? 1.812 20.856 3.651 1.00 87.62 281 ASP A O 1
ATOM 2212 N N . VAL A 1 282 ? -0.004 20.363 4.883 1.00 87.50 282 VAL A N 1
ATOM 2213 C CA . VAL A 1 282 ? -0.109 18.962 4.444 1.00 87.50 282 VAL A CA 1
ATOM 2214 C C . VAL A 1 282 ? -0.896 18.873 3.136 1.00 87.50 282 VAL A C 1
ATOM 2216 O O . VAL A 1 282 ? -0.531 18.108 2.238 1.00 87.50 282 VAL A O 1
ATOM 2219 N N . ASP A 1 283 ? -1.937 19.704 3.020 1.00 87.44 283 ASP A N 1
ATOM 2220 C CA . ASP A 1 283 ? -2.775 19.876 1.830 1.00 87.44 283 ASP A CA 1
ATOM 2221 C C . ASP A 1 283 ? -3.339 18.551 1.285 1.00 87.44 283 ASP A C 1
ATOM 2223 O O . ASP A 1 283 ? -3.285 18.241 0.088 1.00 87.44 283 ASP A O 1
ATOM 2227 N N . VAL A 1 284 ? -3.862 17.729 2.204 1.00 89.62 284 VAL A N 1
ATOM 2228 C CA . VAL A 1 284 ? -4.371 16.385 1.899 1.00 89.62 284 VAL A CA 1
ATOM 2229 C C . VAL A 1 284 ? -5.483 16.408 0.850 1.00 89.62 284 VAL A C 1
ATOM 2231 O O . VAL A 1 284 ? -5.529 15.528 -0.002 1.00 89.62 284 VAL A O 1
ATOM 2234 N N . LEU A 1 285 ? -6.336 17.437 0.844 1.00 87.31 285 LEU A N 1
ATOM 2235 C CA . LEU A 1 285 ? -7.440 17.554 -0.112 1.00 87.31 285 LEU A CA 1
ATOM 2236 C C . LEU A 1 285 ? -6.933 17.723 -1.546 1.00 87.31 285 LEU A C 1
ATOM 2238 O O . LEU A 1 285 ? -7.399 17.017 -2.439 1.00 87.31 285 LEU A O 1
ATOM 2242 N N . ARG A 1 286 ? -5.927 18.580 -1.768 1.00 88.19 286 ARG A N 1
ATOM 2243 C CA . ARG A 1 286 ? -5.292 18.708 -3.086 1.00 88.19 286 ARG A CA 1
ATOM 2244 C C . ARG A 1 286 ? -4.611 17.407 -3.506 1.00 88.19 286 ARG A C 1
ATOM 2246 O O . ARG A 1 286 ? -4.588 17.079 -4.692 1.00 88.19 286 ARG A O 1
ATOM 2253 N N . ARG A 1 287 ? -4.049 16.648 -2.559 1.00 87.75 287 ARG A N 1
ATOM 2254 C CA . ARG A 1 287 ? -3.466 15.330 -2.857 1.00 87.75 287 ARG A CA 1
ATOM 2255 C C . ARG A 1 287 ? -4.529 14.322 -3.271 1.00 87.75 287 ARG A C 1
ATOM 2257 O O . ARG A 1 287 ? -4.332 13.659 -4.279 1.00 87.75 287 ARG A O 1
ATOM 2264 N N . LEU A 1 288 ? -5.655 14.252 -2.567 1.00 86.88 288 LEU A N 1
ATOM 2265 C CA . LEU A 1 288 ? -6.788 13.406 -2.959 1.00 86.88 288 LEU A CA 1
ATOM 2266 C C . LEU A 1 288 ? -7.335 13.811 -4.337 1.00 86.88 288 LEU A C 1
ATOM 2268 O O . LEU A 1 288 ? -7.568 12.952 -5.179 1.00 86.88 288 LEU A O 1
ATOM 2272 N N . GLU A 1 289 ? -7.442 15.110 -4.622 1.00 84.56 289 GLU A N 1
ATOM 2273 C CA . GLU A 1 289 ? -7.805 15.607 -5.955 1.00 84.56 289 GLU A CA 1
ATOM 2274 C C . GLU A 1 289 ? -6.777 15.190 -7.023 1.00 84.56 289 GLU A C 1
ATOM 2276 O O . GLU A 1 289 ? -7.139 14.776 -8.124 1.00 84.56 289 GLU A O 1
ATOM 2281 N N . THR A 1 290 ? -5.484 15.262 -6.701 1.00 84.31 290 THR A N 1
ATOM 2282 C CA . THR A 1 290 ? -4.406 14.814 -7.594 1.00 84.31 290 THR A CA 1
ATOM 2283 C C . THR A 1 290 ? -4.515 13.314 -7.864 1.00 84.31 290 THR A C 1
ATOM 2285 O O . THR A 1 290 ? -4.451 12.913 -9.025 1.00 84.31 290 THR A O 1
ATOM 2288 N N . LEU A 1 291 ? -4.776 12.509 -6.830 1.00 83.94 291 LEU A N 1
ATOM 2289 C CA . LEU A 1 291 ? -5.021 11.072 -6.949 1.00 83.94 291 LEU A CA 1
ATOM 2290 C C . LEU A 1 291 ? -6.231 10.788 -7.841 1.00 83.94 291 LEU A C 1
ATOM 2292 O O . LEU A 1 291 ? -6.116 9.985 -8.758 1.00 83.94 291 LEU A O 1
ATOM 2296 N N . LEU A 1 292 ? -7.356 11.487 -7.664 1.00 76.44 292 LEU A N 1
ATOM 2297 C CA . LEU A 1 292 ? -8.532 11.342 -8.537 1.00 76.44 292 LEU A CA 1
ATOM 2298 C C . LEU A 1 292 ? -8.223 11.698 -9.993 1.00 76.44 292 LEU A C 1
ATOM 2300 O O . LEU A 1 292 ? -8.666 11.015 -10.915 1.00 76.44 292 LEU A O 1
ATOM 2304 N N . ASN A 1 293 ? -7.448 12.754 -10.222 1.00 75.12 293 ASN A N 1
ATOM 2305 C CA . ASN A 1 293 ? -7.092 13.176 -11.573 1.00 75.12 293 ASN A CA 1
ATOM 2306 C C . ASN A 1 293 ? -6.091 12.221 -12.243 1.00 75.12 293 ASN A C 1
ATOM 2308 O O . ASN A 1 293 ? -6.148 12.021 -13.459 1.00 75.12 293 ASN A O 1
ATOM 2312 N N . GLN A 1 294 ? -5.184 11.626 -11.471 1.00 72.25 294 GLN A N 1
ATOM 2313 C CA . GLN A 1 294 ? -4.163 10.706 -11.976 1.00 72.25 294 GLN A CA 1
ATOM 2314 C C . GLN A 1 294 ? -4.702 9.286 -12.154 1.00 72.25 294 GLN A C 1
ATOM 2316 O O . GLN A 1 294 ? -4.457 8.676 -13.193 1.00 72.25 294 GLN A O 1
ATOM 2321 N N . LEU A 1 295 ? -5.500 8.807 -11.198 1.00 66.88 295 LEU A N 1
ATOM 2322 C CA . LEU A 1 295 ? -6.061 7.454 -11.164 1.00 66.88 295 LEU A CA 1
ATOM 2323 C C . LEU A 1 295 ? -7.459 7.340 -11.793 1.00 66.88 295 LEU A C 1
ATOM 2325 O O . LEU A 1 295 ? -7.887 6.224 -12.073 1.00 66.88 295 LEU A O 1
ATOM 2329 N N . GLY A 1 296 ? -8.191 8.449 -11.972 1.00 52.22 296 GLY A N 1
ATOM 2330 C CA . GLY A 1 296 ? -9.600 8.441 -12.395 1.00 52.22 296 GLY A CA 1
ATOM 2331 C C . GLY A 1 296 ? -9.945 9.219 -13.674 1.00 52.22 296 GLY A C 1
ATOM 2332 O O . GLY A 1 296 ? -10.994 8.963 -14.263 1.00 52.22 296 GLY A O 1
ATOM 2333 N N . ALA A 1 297 ? -9.121 10.161 -14.153 1.00 43.69 297 ALA A N 1
ATOM 2334 C CA . ALA A 1 297 ? -9.565 11.126 -15.176 1.00 43.69 297 ALA A CA 1
ATOM 2335 C C . ALA A 1 297 ? -9.097 10.877 -16.623 1.00 43.69 297 ALA A C 1
ATOM 2337 O O . ALA A 1 297 ? -9.270 11.754 -17.473 1.00 43.69 297 ALA A O 1
ATOM 2338 N N . ARG A 1 298 ? -8.525 9.723 -16.984 1.00 45.66 298 ARG A N 1
ATOM 2339 C CA . ARG A 1 298 ? -7.953 9.566 -18.336 1.00 45.66 298 ARG A CA 1
ATOM 2340 C C . ARG A 1 298 ? -8.739 8.575 -19.188 1.00 45.66 298 ARG A C 1
ATOM 2342 O O . ARG A 1 298 ? -8.399 7.404 -19.312 1.00 45.66 298 ARG A O 1
ATOM 2349 N N . VAL A 1 299 ? -9.771 9.115 -19.851 1.00 40.75 299 VAL A N 1
ATOM 2350 C CA . VAL A 1 299 ? -10.324 8.584 -21.112 1.00 40.75 299 VAL A CA 1
ATOM 2351 C C . VAL A 1 299 ? -9.153 8.088 -21.964 1.00 40.75 299 VAL A C 1
ATOM 2353 O O . VAL A 1 299 ? -8.157 8.797 -22.112 1.00 40.75 299 VAL A O 1
ATOM 2356 N N . THR A 1 300 ? -9.268 6.887 -22.525 1.00 46.38 300 THR A N 1
ATOM 2357 C CA . THR A 1 300 ? -8.247 6.175 -23.320 1.00 46.38 300 THR A CA 1
ATOM 2358 C C . THR A 1 300 ? -7.535 7.019 -24.391 1.00 46.38 300 THR A C 1
ATOM 2360 O O . THR A 1 300 ? -6.436 6.668 -24.806 1.00 46.38 300 THR A O 1
ATOM 2363 N N . SER A 1 301 ? -8.096 8.159 -24.810 1.00 34.38 301 SER A N 1
ATOM 2364 C CA . SER A 1 301 ? -7.460 9.112 -25.727 1.00 34.38 301 SER A CA 1
ATOM 2365 C C . SER A 1 301 ? -6.434 10.060 -25.086 1.00 34.38 301 SER A C 1
ATOM 2367 O O . SER A 1 301 ? -5.546 10.525 -25.793 1.00 34.38 301 SER A O 1
ATOM 2369 N N . LEU A 1 302 ? -6.540 10.379 -23.789 1.00 37.97 302 LEU A N 1
ATOM 2370 C CA . LEU A 1 302 ? -5.609 11.269 -23.074 1.00 37.97 302 LEU A CA 1
ATOM 2371 C C . LEU A 1 302 ? -4.535 10.507 -22.295 1.00 37.97 302 LEU A C 1
ATOM 2373 O O . LEU A 1 302 ? -3.435 11.029 -22.206 1.00 37.97 302 LEU A O 1
ATOM 2377 N N . ALA A 1 303 ? -4.786 9.274 -21.831 1.00 40.28 303 ALA A N 1
ATOM 2378 C CA . ALA A 1 303 ? -3.741 8.416 -21.244 1.00 40.28 303 ALA A CA 1
ATOM 2379 C C . ALA A 1 303 ? -2.565 8.188 -22.219 1.00 40.28 303 ALA A C 1
ATOM 2381 O O . ALA A 1 303 ? -1.409 8.206 -21.815 1.00 40.28 303 ALA A O 1
ATOM 2382 N N . TRP A 1 304 ? -2.862 8.090 -23.523 1.00 34.75 304 TRP A N 1
ATOM 2383 C CA . TRP A 1 304 ? -1.871 8.075 -24.609 1.00 34.75 304 TRP A CA 1
ATOM 2384 C C . TRP A 1 304 ? -1.113 9.402 -24.797 1.00 34.75 304 TRP A C 1
ATOM 2386 O O . TRP A 1 304 ? -0.014 9.399 -25.341 1.00 34.75 304 TRP A O 1
ATOM 2396 N N . ILE A 1 305 ? -1.694 10.534 -24.389 1.00 38.72 305 ILE A N 1
ATOM 2397 C CA . ILE A 1 305 ? -1.104 11.881 -24.515 1.00 38.72 305 ILE A CA 1
ATOM 2398 C C . ILE A 1 305 ? -0.305 12.257 -23.254 1.00 38.72 305 ILE A C 1
ATOM 2400 O O . ILE A 1 305 ? 0.583 13.100 -23.325 1.00 38.72 305 ILE A O 1
ATOM 2404 N N . SER A 1 306 ? -0.606 11.640 -22.110 1.00 38.97 306 SER A N 1
ATOM 2405 C CA . SER A 1 306 ? -0.135 12.054 -20.786 1.00 38.97 306 SER A CA 1
ATOM 2406 C C . SER A 1 306 ? 0.729 11.020 -20.050 1.00 38.97 306 SER A C 1
ATOM 2408 O O . SER A 1 306 ? 0.871 11.135 -18.834 1.00 38.97 306 SER A O 1
ATOM 2410 N N . GLY A 1 307 ? 1.193 9.979 -20.747 1.00 50.28 307 GLY A N 1
ATOM 2411 C CA . GLY A 1 307 ? 2.289 9.107 -20.303 1.00 50.28 307 GLY A CA 1
ATOM 2412 C C . GLY A 1 307 ? 2.036 8.159 -19.122 1.00 50.28 307 GLY A C 1
ATOM 2413 O O . GLY A 1 307 ? 2.971 7.488 -18.704 1.00 50.28 307 GLY A O 1
ATOM 2414 N N . SER A 1 308 ? 0.806 8.041 -18.594 1.00 54.84 308 SER A N 1
ATOM 2415 C CA . SER A 1 308 ? 0.553 7.146 -17.446 1.00 54.84 308 SER A CA 1
ATOM 2416 C C . SER A 1 308 ? 0.808 5.684 -17.807 1.00 54.84 308 SER A C 1
ATOM 2418 O O . SER A 1 308 ? 0.362 5.199 -18.853 1.00 54.84 308 SER A O 1
ATOM 2420 N N . ALA A 1 309 ? 1.508 4.991 -16.912 1.00 61.41 309 ALA A N 1
ATOM 2421 C CA . ALA A 1 309 ? 1.954 3.616 -17.093 1.00 61.41 309 ALA A CA 1
ATOM 2422 C C . ALA A 1 309 ? 0.990 2.568 -16.508 1.00 61.41 309 ALA A C 1
ATOM 2424 O O . ALA A 1 309 ? 1.218 1.361 -16.672 1.00 61.41 309 ALA A O 1
ATOM 2425 N N . LEU A 1 310 ? -0.077 3.023 -15.841 1.00 64.12 310 LEU A N 1
ATOM 2426 C CA . LEU A 1 310 ? -1.103 2.173 -15.244 1.00 64.12 310 LEU A CA 1
ATOM 2427 C C . LEU A 1 310 ? -1.795 1.313 -16.297 1.00 64.12 310 LEU A C 1
ATOM 2429 O O . LEU A 1 310 ? -2.157 1.781 -17.381 1.00 64.12 310 LEU A O 1
ATOM 2433 N N . THR A 1 311 ? -2.016 0.045 -15.956 1.00 65.31 311 THR A N 1
ATOM 2434 C CA . THR A 1 311 ? -2.642 -0.912 -16.870 1.00 65.31 311 THR A CA 1
ATOM 2435 C C . THR A 1 311 ? -4.123 -0.573 -17.084 1.00 65.31 311 THR A C 1
ATOM 2437 O O . THR A 1 311 ? -4.628 -0.711 -18.199 1.00 65.31 311 THR A O 1
ATOM 2440 N N . GLU A 1 312 ? -4.809 -0.070 -16.050 1.00 63.56 312 GLU A N 1
ATOM 2441 C CA . GLU A 1 312 ? -6.207 0.383 -16.119 1.00 63.56 312 GLU A CA 1
ATOM 2442 C C . GLU A 1 312 ? -6.438 1.685 -15.307 1.00 63.56 312 GLU A C 1
ATOM 2444 O O . GLU A 1 312 ? -6.955 1.632 -14.190 1.00 63.56 312 GLU A O 1
ATOM 2449 N N . PRO A 1 313 ? -6.145 2.881 -15.861 1.00 53.84 313 PRO A N 1
ATOM 2450 C CA . PRO A 1 313 ? -6.274 4.181 -15.173 1.00 53.84 313 PRO A CA 1
ATOM 2451 C C . PRO A 1 313 ? -7.733 4.655 -14.973 1.00 53.84 313 PRO A C 1
ATOM 2453 O O . PRO A 1 313 ? -8.002 5.846 -14.862 1.00 53.84 313 PRO A O 1
ATOM 2456 N N . ASN A 1 314 ? -8.702 3.737 -15.020 1.00 52.97 314 ASN A N 1
ATOM 2457 C CA . ASN A 1 314 ? -10.126 3.994 -14.780 1.00 52.97 314 ASN A CA 1
ATOM 2458 C C . ASN A 1 314 ? -10.795 2.787 -14.099 1.00 52.97 314 ASN A C 1
ATOM 2460 O O . ASN A 1 314 ? -11.971 2.488 -14.320 1.00 52.97 314 ASN A O 1
ATOM 2464 N N . ALA A 1 315 ? -10.032 2.018 -13.321 1.00 60.84 315 ALA A N 1
ATOM 2465 C CA . ALA A 1 315 ? -10.625 0.974 -12.508 1.00 60.84 315 ALA A CA 1
ATOM 2466 C C . ALA A 1 315 ? -11.489 1.629 -11.423 1.00 60.84 315 ALA A C 1
ATOM 2468 O O . ALA A 1 315 ? -10.967 2.329 -10.558 1.00 60.84 315 ALA A O 1
ATOM 2469 N N . ILE A 1 316 ? -12.801 1.367 -11.472 1.00 61.06 316 ILE A N 1
ATOM 2470 C CA . ILE A 1 316 ? -13.817 1.841 -10.514 1.00 61.06 316 ILE A CA 1
ATOM 2471 C C . ILE A 1 316 ? -13.316 1.732 -9.066 1.00 61.06 316 ILE A C 1
ATOM 2473 O O . ILE A 1 316 ? -13.492 2.667 -8.303 1.00 61.06 316 ILE A O 1
ATOM 2477 N N . ALA A 1 317 ? -12.596 0.658 -8.739 1.00 66.00 317 ALA A N 1
ATOM 2478 C CA . ALA A 1 317 ? -12.006 0.415 -7.426 1.00 66.00 317 ALA A CA 1
ATOM 2479 C C . ALA A 1 317 ? -11.047 1.521 -6.928 1.00 66.00 317 ALA A C 1
ATOM 2481 O O . ALA A 1 317 ? -11.176 1.962 -5.795 1.00 66.00 317 ALA A O 1
ATOM 2482 N N . PHE A 1 318 ? -10.113 2.029 -7.750 1.00 68.50 318 PHE A N 1
ATOM 2483 C CA . PHE A 1 318 ? -9.199 3.094 -7.292 1.00 68.50 318 PHE A CA 1
ATOM 2484 C C . PHE A 1 318 ? -9.953 4.384 -6.970 1.00 68.50 318 PHE A C 1
ATOM 2486 O O . PHE A 1 318 ? -9.621 5.094 -6.024 1.00 68.50 318 PHE A O 1
ATOM 2493 N N . ARG A 1 319 ? -10.968 4.688 -7.782 1.00 70.69 319 ARG A N 1
ATOM 2494 C CA . ARG A 1 319 ? -11.795 5.879 -7.621 1.00 70.69 319 ARG A CA 1
ATOM 2495 C C . ARG A 1 319 ? -12.729 5.755 -6.418 1.00 70.69 319 ARG A C 1
ATOM 2497 O O . ARG A 1 319 ? -12.822 6.711 -5.658 1.00 70.69 319 ARG A O 1
ATOM 2504 N N . ALA A 1 320 ? -13.342 4.587 -6.240 1.00 70.94 320 ALA A N 1
ATOM 2505 C CA . ALA A 1 320 ? -14.237 4.264 -5.134 1.00 70.94 320 ALA A CA 1
ATOM 2506 C C . ALA A 1 320 ? -13.593 4.573 -3.775 1.00 70.94 320 ALA A C 1
ATOM 2508 O O . ALA A 1 320 ? -14.179 5.276 -2.961 1.00 70.94 320 ALA A O 1
ATOM 2509 N N . ILE A 1 321 ? -12.323 4.203 -3.589 1.00 72.25 321 ILE A N 1
ATOM 2510 C CA . ILE A 1 321 ? -11.590 4.467 -2.339 1.00 72.25 321 ILE A CA 1
ATOM 2511 C C . ILE A 1 321 ? -11.402 5.954 -2.076 1.00 72.25 321 ILE A C 1
ATOM 2513 O O . ILE A 1 321 ? -11.541 6.417 -0.946 1.00 72.25 321 ILE A O 1
ATOM 2517 N N . VAL A 1 322 ? -11.040 6.716 -3.109 1.00 67.06 322 VAL A N 1
ATOM 2518 C CA . VAL A 1 322 ? -10.767 8.146 -2.938 1.00 67.06 322 VAL A CA 1
ATOM 2519 C C . VAL A 1 322 ? -12.067 8.939 -2.778 1.00 67.06 322 VAL A C 1
ATOM 2521 O O . VAL A 1 322 ? -12.083 9.947 -2.074 1.00 67.06 322 VAL A O 1
ATOM 2524 N N . GLU A 1 323 ? -13.157 8.488 -3.401 1.00 70.38 323 GLU A N 1
ATOM 2525 C CA . GLU A 1 323 ? -14.496 9.062 -3.224 1.00 70.38 323 GLU A CA 1
ATOM 2526 C C . GLU A 1 323 ? -15.167 8.610 -1.912 1.00 70.38 323 GLU A C 1
ATOM 2528 O O . GLU A 1 323 ? -16.019 9.337 -1.398 1.00 70.38 323 GLU A O 1
ATOM 2533 N N . GLY A 1 324 ? -14.748 7.474 -1.344 1.00 59.94 324 GLY A N 1
ATOM 2534 C CA . GLY A 1 324 ? -15.328 6.867 -0.145 1.00 59.94 324 GLY A CA 1
ATOM 2535 C C . GL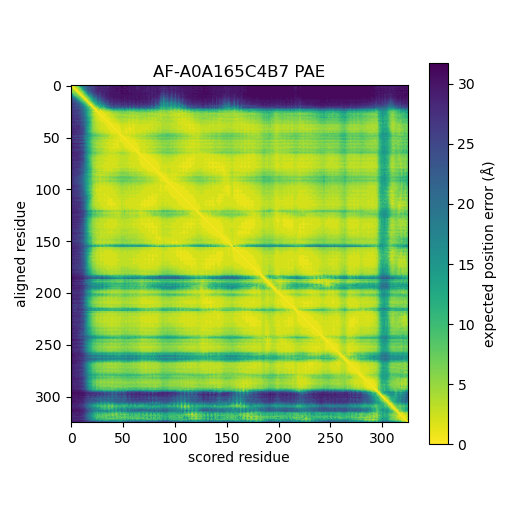Y A 1 324 ? -16.683 6.205 -0.407 1.00 59.94 324 GLY A C 1
ATOM 2536 O O . GLY A 1 324 ? -17.614 6.425 0.371 1.00 59.94 324 GLY A O 1
ATOM 2537 N N . THR A 1 325 ? -16.814 5.484 -1.526 1.00 44.44 325 THR A N 1
ATOM 2538 C CA . THR A 1 325 ? -18.068 4.873 -2.011 1.00 44.44 325 THR A CA 1
ATOM 2539 C C . THR A 1 325 ? -17.961 3.381 -2.229 1.00 44.44 325 THR A C 1
ATOM 2541 O O . THR A 1 325 ? -16.957 2.991 -2.864 1.00 44.44 325 THR A O 1
#

Radius of gyration: 24.7 Å; Cα contacts (8 Å, |Δi|>4): 368; chains: 1; bounding box: 87×48×76 Å

Foldseek 3Di:
DDDDDDDDPDDDPPPPPLVVCVVCVVVVLVVLLVVLLVLLVLLVLCVDPPRPCNVVSVVVCCVVCVPLLVVLLVLLVVLLCLLEDDDPPSQVVDLVSVLVVNLSSLLSSLSSLSNSQSCLQPPAFLFLVSLLSLLVSCLVCVLVCNHPPNVSQPDDLSVLSSVSSSLSSLLSNLSSQVLVVLVVCPPDAQDPADPDRRHSSRPQVSLVSSVVSLVPDPDLSCLSNLQSNLSNLVRVQVNVVPDPDHDPSNVVVNVVQNWDPPDVVTDGNSVVSNVVSVDVVSVVVVVLVVSCCQQDPDDPVCCVVRNHSDPHSHDVSSNCSSVVD

Nearest PDB structures (foldseek):
  7r5j-assembly1_B0  TM=8.185E-01  e=8.320E-05  Homo sapiens
  3p8c-assembly1_B  TM=2.150E-01  e=3.280E+00  Homo sapiens

Sequence (325 aa):
MATCSVGGRQGSAQITSSTAISPVSPFYFTESLSVLRCYIPLLRAKEDVDDPLHDVAAQFLDKVLQDPAAFVRTLAKEYVQCTQKELPLEVLRDMSIATMWSKQHALEQLVMLEVLFRLAWNLVPASGPVVVQLVQTAYETDLGQNQLYVSLLLQDEGAEILQDVECVWLVLLVEAFNLEKVLEDDTLKLVAFHQDASTILSASQQLALVHNLVVCANDPRYGPITLAWACVLFRPHTAAEEQDAIPENYEAFIHRIAFVPESDPPMPLYHHILMWALHSDVDVLRRLETLLNQLGARVTSLAWISGSALTEPNAIAFRAIVEGT

InterPro domains:
  IPR018864 Nucleoporin Nup188, N-terminal [PF10487] (27-247)
  IPR044840 Nucleoporin Nup188 [PTHR31431] (21-245)

Organism: NCBI:txid1314781

pLDDT: mean 84.08, std 17.32, range [27.33, 98.25]

Secondary structure (DSSP, 8-state):
--PPPP----------HHHHHHHHHHHHHHHHHHHHHTHHHHHHHHH-TTSTTHHHHHHHHHHH-SSHHHHHHHHHHHHHHHHTPPPPHHHHTSHHHHHHHHHHHHHHHHHHHHHHHHHHHHTS---HHHHHHHHHHHHHTTTTT--TTGGGTSSTHHHHHHHHHHHHHHHHHHHHTTHHHHHH-TT----SS-S--SSGGG-HHHHHHHHHHHHH---GGGHHHHHHHHHHHHHHHHHHHH-SS--HHHHHHHHHHS--TT-SS---HHHHHHHHHTSTTT-HHHHHHHHHHHHH---HHHHTTS----S-TT-HHHHHHHHT-

Mean predicted aligned error: 8.6 Å